Protein AF-A0A6A6IEU9-F1 (afdb_monomer)

Organism: NCBI:txid390896

Radius of gyration: 29.07 Å; Cα contacts (8 Å, |Δi|>4): 349; chains: 1; bounding box: 56×51×85 Å

Mean predicted aligned error: 11.57 Å

InterPro domains:
  IPR013968 Polyketide synthase-like, ketoreductase domain [PF08659] (185-261)
  IPR036291 NAD(P)-binding domain superfamily [SSF51735] (182-257)
  IPR050091 Polyketide and Nonribosomal Peptide Biosynthesis Enzymes [PTHR43775] (166-260)

Nearest PDB structures (foldseek):
  7cpx-assembly1_A  TM=7.397E-01  e=2.801E-11  Aspergillus terreus
  5ilo-assembly1_A  TM=7.665E-01  e=1.211E-02  Drosophila melanogaster
  1w4z-assembly1_B-2  TM=7.168E-01  e=1.070E-02  Streptomyces coelicolor
  4nim-assembly1_A  TM=7.501E-01  e=1.754E-02  Brucella melitensis ATCC 23457
  7epr-assembly1_B  TM=5.373E-01  e=8.215E-02  synthetic construct

Secondary structure (DSSP, 8-state):
----EEEEE--GGGHHHHHHHHHHHHHTT-EEEEEEETT--S--TTSEEE-TT--HHHHHHHHHHH--SEEEE------TT-HHHHHHHTS-TTPEEEEHHHH--SS----TT--HHHHHHHHHHHHHT-----S--TTTEEEGGGTTT----STT-EEE--SSS------PPP-GGGT--TT-EEEEES--SHHHHHHHHHHHHTT-SEEEEEESS----HHHHHTTTTSS-EEEEEE--TT-HHHHHHHHHHHHHHS------

Solvent-accessible surface area (backbone atoms only — not comparable to full-atom values): 16017 Å² total; per-residue (Å²): 127,89,67,54,24,38,36,36,35,36,52,36,83,36,48,66,58,52,53,51,49,52,57,55,25,58,79,68,68,34,48,74,45,49,34,31,53,69,84,49,88,54,67,67,89,86,45,45,71,38,54,85,82,61,51,70,68,58,51,39,54,51,42,67,71,66,55,45,45,30,37,36,41,52,54,73,60,82,52,92,81,30,60,64,54,55,52,60,73,56,52,56,95,80,37,48,78,46,55,45,68,81,78,55,64,97,64,92,81,78,63,94,83,67,52,71,65,62,54,51,54,53,48,52,54,52,58,72,67,58,73,92,72,94,67,90,54,74,90,38,53,40,55,60,92,46,55,91,80,47,77,82,61,47,90,70,55,40,76,48,80,74,96,71,87,89,76,95,72,84,84,73,75,81,67,55,60,73,77,34,45,60,60,35,61,44,79,40,78,71,41,61,51,71,67,33,52,55,49,50,54,52,40,44,77,18,38,27,16,24,42,36,37,26,16,75,78,67,71,77,62,65,71,63,65,54,68,43,66,89,72,79,40,46,79,46,81,41,66,28,40,91,89,37,68,69,40,44,52,52,48,52,52,50,46,62,75,73,42,62,64,60,75,80,129

pLDDT: mean 82.83, std 10.84, range [31.53, 94.38]

Structure (mmCIF, N/CA/C/O backbone):
data_AF-A0A6A6IEU9-F1
#
_entry.id   AF-A0A6A6IEU9-F1
#
loop_
_atom_site.group_PDB
_atom_site.id
_atom_site.type_symbol
_atom_site.label_atom_id
_atom_site.label_alt_id
_atom_site.label_comp_id
_atom_site.label_asym_id
_atom_site.label_entity_id
_atom_site.label_seq_id
_atom_site.pdbx_PDB_ins_code
_atom_site.Cartn_x
_atom_site.Cartn_y
_atom_site.Cartn_z
_atom_site.occupancy
_atom_site.B_iso_or_equiv
_atom_site.auth_seq_id
_atom_site.auth_comp_id
_atom_site.auth_asym_id
_atom_site.auth_atom_id
_atom_site.pdbx_PDB_model_num
ATOM 1 N N . MET A 1 1 ? -19.972 -22.047 20.836 1.00 40.97 1 MET A N 1
ATOM 2 C CA . MET A 1 1 ? -19.032 -21.440 19.866 1.00 40.97 1 MET A CA 1
ATOM 3 C C . MET A 1 1 ? -18.356 -20.240 20.514 1.00 40.97 1 MET A C 1
ATOM 5 O O . MET A 1 1 ? -19.080 -19.454 21.126 1.00 40.97 1 MET A O 1
ATOM 9 N N . PRO A 1 2 ? -17.019 -20.090 20.467 1.00 50.44 2 PRO A N 1
ATOM 10 C CA . PRO A 1 2 ? -16.369 -18.905 21.014 1.00 50.44 2 PRO A CA 1
ATOM 11 C C . PRO A 1 2 ? -16.831 -17.694 20.200 1.00 50.44 2 PRO A C 1
ATOM 13 O O . PRO A 1 2 ? -16.524 -17.544 19.024 1.00 50.44 2 PRO A O 1
ATOM 16 N N . ARG A 1 3 ? -17.675 -16.870 20.817 1.00 69.56 3 ARG A N 1
ATOM 17 C CA . ARG A 1 3 ? -18.168 -15.617 20.243 1.00 69.56 3 ARG A CA 1
ATOM 18 C C . ARG A 1 3 ? -16.941 -14.719 20.063 1.00 69.56 3 ARG A C 1
ATOM 20 O O . ARG A 1 3 ? -16.267 -14.478 21.060 1.00 69.56 3 ARG A O 1
ATOM 27 N N . ASN A 1 4 ? -16.632 -14.263 18.849 1.00 86.25 4 ASN A N 1
ATOM 28 C CA . ASN A 1 4 ? -15.496 -13.364 18.622 1.00 86.25 4 ASN A CA 1
ATOM 29 C C . ASN A 1 4 ? -15.683 -12.092 19.461 1.00 86.25 4 ASN A C 1
ATOM 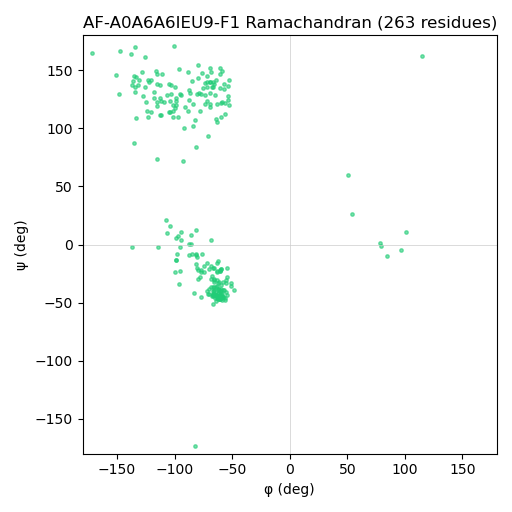31 O O . ASN A 1 4 ? -16.716 -11.419 19.359 1.00 86.25 4 ASN A O 1
ATOM 35 N N . ARG A 1 5 ? -14.707 -11.798 20.327 1.00 92.25 5 ARG A N 1
ATOM 36 C CA . ARG A 1 5 ? -14.734 -10.660 21.254 1.00 92.25 5 ARG A CA 1
ATOM 37 C C . ARG A 1 5 ? -13.550 -9.757 20.974 1.00 92.25 5 ARG A C 1
ATOM 39 O O . ARG A 1 5 ? -12.405 -10.148 21.191 1.00 92.25 5 ARG A O 1
ATOM 46 N N . VAL A 1 6 ? -13.845 -8.553 20.513 1.00 94.19 6 VAL A N 1
ATOM 47 C CA . VAL A 1 6 ? -12.841 -7.552 20.166 1.00 94.19 6 VAL A CA 1
ATOM 48 C C . VAL A 1 6 ? -12.802 -6.497 21.261 1.00 94.19 6 VAL A C 1
ATOM 50 O O . VAL A 1 6 ? -13.821 -5.876 21.560 1.00 94.19 6 VAL A O 1
ATOM 53 N N . LEU A 1 7 ? -11.630 -6.291 21.850 1.00 94.25 7 LEU A N 1
ATOM 54 C CA . LEU A 1 7 ? -11.349 -5.157 22.721 1.00 94.25 7 LEU A CA 1
ATOM 55 C C . LEU A 1 7 ? -10.614 -4.095 21.906 1.00 94.25 7 LEU A C 1
ATOM 57 O O . LEU A 1 7 ? -9.568 -4.380 21.330 1.00 94.25 7 LEU A O 1
ATOM 61 N N . VAL A 1 8 ? -11.160 -2.885 21.853 1.00 92.31 8 VAL A N 1
ATOM 62 C CA . VAL A 1 8 ? -10.576 -1.755 21.128 1.00 92.31 8 VAL A CA 1
ATOM 63 C C . VAL A 1 8 ? -10.191 -0.685 22.135 1.00 92.31 8 VAL A C 1
ATOM 65 O O . VAL A 1 8 ? -11.050 -0.215 22.874 1.00 92.31 8 VAL A O 1
ATOM 68 N N . HIS A 1 9 ? -8.921 -0.295 22.151 1.00 90.06 9 HIS A N 1
ATOM 69 C CA . HIS A 1 9 ? -8.456 0.855 22.918 1.00 90.06 9 HIS A CA 1
ATOM 70 C C . HIS A 1 9 ? -8.275 2.054 21.986 1.00 90.06 9 HIS A C 1
ATOM 72 O O . HIS A 1 9 ? -7.513 1.970 21.021 1.00 90.06 9 HIS A O 1
ATOM 78 N N . CYS A 1 10 ? -8.995 3.143 22.243 1.00 87.56 10 CYS A N 1
ATOM 79 C CA . CYS A 1 10 ? -9.106 4.284 21.334 1.00 87.56 10 CYS A CA 1
ATOM 80 C C . CYS A 1 10 ? -9.271 5.613 22.075 1.00 87.56 10 CYS A C 1
ATOM 82 O O . CYS A 1 10 ? -9.583 5.619 23.266 1.00 87.56 10 CYS A O 1
ATOM 84 N N . SER A 1 11 ? -9.107 6.733 21.362 1.00 84.00 11 SER A N 1
ATOM 85 C CA . SER A 1 11 ? -9.419 8.061 21.902 1.00 84.00 11 SER A CA 1
ATOM 86 C C . SER A 1 11 ? -10.774 8.587 21.419 1.00 84.00 11 SER A C 1
ATOM 88 O O . SER A 1 11 ? -11.390 8.032 20.504 1.00 84.00 11 SER A O 1
ATOM 90 N N . GLY A 1 12 ? -11.253 9.697 21.991 1.00 80.75 12 GLY A N 1
ATOM 91 C CA . GLY A 1 12 ? -12.499 10.349 21.546 1.00 80.75 12 GLY A CA 1
ATOM 92 C C . GLY A 1 12 ? -12.462 10.823 20.081 1.00 80.75 12 GLY A C 1
ATOM 93 O O . GLY A 1 12 ? -13.494 10.965 19.415 1.00 80.75 12 GLY A O 1
ATOM 94 N N . SER A 1 13 ? -11.264 11.018 19.533 1.00 81.19 13 SER A N 1
ATOM 95 C CA . SER A 1 13 ? -11.048 11.328 18.117 1.00 81.19 13 SER A CA 1
ATOM 96 C C . SER A 1 13 ? -11.419 10.157 17.195 1.00 81.19 13 SER A C 1
ATOM 98 O O . SER A 1 13 ? -11.853 10.379 16.068 1.00 81.19 13 SER A O 1
ATOM 100 N N . ASP A 1 14 ? -11.345 8.913 17.679 1.00 84.75 14 ASP A N 1
ATOM 101 C CA . ASP A 1 14 ? -11.640 7.702 16.899 1.00 84.75 14 ASP A CA 1
ATOM 102 C C . ASP A 1 14 ? -13.141 7.339 16.889 1.00 84.75 14 ASP A C 1
ATOM 104 O O . ASP A 1 14 ? -13.537 6.285 16.382 1.00 84.75 14 ASP A O 1
ATOM 108 N N . ARG A 1 15 ? -14.011 8.210 17.425 1.00 86.12 15 ARG A N 1
ATOM 109 C CA . ARG A 1 15 ? -15.469 7.997 17.556 1.00 86.12 15 ARG A CA 1
ATOM 110 C C . ARG A 1 15 ? -16.155 7.514 16.278 1.00 86.12 15 ARG A C 1
ATOM 112 O O . ARG A 1 15 ? -17.029 6.651 16.338 1.00 86.12 15 ARG A O 1
ATOM 119 N N . PHE A 1 16 ? -15.755 8.025 15.114 1.00 87.12 16 PHE A N 1
ATOM 120 C CA . PHE A 1 16 ? -16.362 7.634 13.840 1.00 87.12 16 PHE A CA 1
ATOM 121 C C . PHE A 1 16 ? -15.964 6.215 13.429 1.00 87.12 16 PHE A C 1
ATOM 123 O O . PHE A 1 16 ? -16.818 5.447 12.983 1.00 87.12 16 PHE A O 1
ATOM 130 N N . LEU A 1 17 ? -14.698 5.841 13.641 1.00 87.94 17 LEU A N 1
ATOM 131 C CA . LEU A 1 17 ? -14.223 4.480 13.407 1.00 87.94 17 LEU A CA 1
ATOM 132 C C . LEU A 1 17 ? -14.894 3.502 14.373 1.00 87.94 17 LEU A C 1
ATOM 134 O O . LEU A 1 17 ? -15.407 2.473 13.945 1.00 87.94 17 LEU A O 1
ATOM 138 N N . ALA A 1 18 ? -14.969 3.845 15.658 1.00 89.31 18 ALA A N 1
ATOM 139 C CA . ALA A 1 18 ? -15.635 3.033 16.670 1.00 89.31 18 ALA A CA 1
ATOM 140 C C . ALA A 1 18 ? -17.136 2.830 16.384 1.00 89.31 18 ALA A C 1
ATOM 142 O O . ALA A 1 18 ? -17.659 1.719 16.521 1.00 89.31 18 ALA A O 1
ATOM 143 N N . MET A 1 19 ? -17.827 3.867 15.905 1.00 88.38 19 MET A N 1
ATOM 144 C CA . MET A 1 19 ? -19.226 3.778 15.486 1.00 88.38 19 MET A CA 1
ATOM 145 C C . MET A 1 19 ? -19.401 2.879 14.251 1.00 88.38 19 MET A C 1
ATOM 147 O O . MET A 1 19 ? -20.318 2.055 14.209 1.00 88.38 19 MET A O 1
ATOM 151 N N . ALA A 1 20 ? -18.517 2.991 13.255 1.00 89.62 20 ALA A N 1
ATOM 152 C CA . ALA A 1 20 ? -18.531 2.122 12.078 1.00 89.62 20 ALA A CA 1
ATOM 153 C C . ALA A 1 20 ? -18.230 0.654 12.439 1.00 89.62 20 ALA A C 1
ATOM 155 O O . ALA A 1 20 ? -18.938 -0.250 11.986 1.00 89.62 20 ALA A O 1
ATOM 156 N N . LEU A 1 21 ? -17.240 0.421 13.308 1.00 90.44 21 LEU A N 1
ATOM 157 C CA . LEU A 1 21 ? -16.882 -0.903 13.821 1.00 90.44 21 LEU A CA 1
ATOM 158 C C . LEU A 1 21 ? -18.041 -1.540 14.588 1.00 90.44 21 LEU A C 1
ATOM 160 O O . LEU A 1 21 ? -18.378 -2.689 14.320 1.00 90.44 21 LEU A O 1
ATOM 164 N N . SER A 1 22 ? -18.697 -0.792 15.480 1.00 90.62 22 SER A N 1
ATOM 165 C CA . SER A 1 22 ? -19.868 -1.269 16.230 1.00 90.62 22 SER A CA 1
A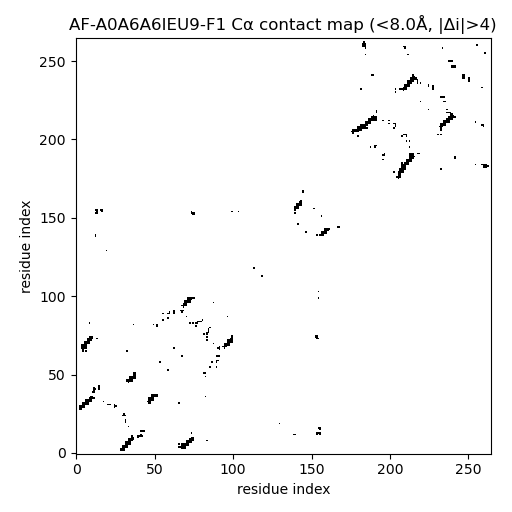TOM 166 C C . SER A 1 22 ? -20.981 -1.749 15.301 1.00 90.62 22 SER A C 1
ATOM 168 O O . SER A 1 22 ? -21.500 -2.852 15.463 1.00 90.62 22 SER A O 1
ATOM 170 N N . ARG A 1 23 ? -21.314 -0.955 14.275 1.00 88.81 23 ARG A N 1
ATOM 171 C CA . ARG A 1 23 ? -22.366 -1.291 13.302 1.00 88.81 23 ARG A CA 1
ATOM 172 C C . ARG A 1 23 ? -22.041 -2.564 12.523 1.00 88.81 23 ARG A C 1
ATOM 174 O O . ARG A 1 23 ? -22.889 -3.446 12.413 1.00 88.81 23 ARG A O 1
ATOM 181 N N . ARG A 1 24 ? -20.811 -2.678 12.011 1.00 89.44 24 ARG A N 1
ATOM 182 C CA . ARG A 1 24 ? -20.366 -3.869 11.270 1.00 89.44 24 ARG A CA 1
ATOM 183 C C . ARG A 1 24 ? -20.282 -5.105 12.161 1.00 89.44 24 ARG A C 1
ATOM 185 O O . ARG A 1 24 ? -20.635 -6.196 11.725 1.00 89.44 24 ARG A O 1
ATOM 192 N N . ALA A 1 25 ? -19.863 -4.942 13.411 1.00 90.94 25 ALA A N 1
ATOM 193 C CA . ALA A 1 25 ? -19.756 -6.042 14.354 1.00 90.94 25 ALA A CA 1
ATOM 194 C C . ALA A 1 25 ? -21.117 -6.650 14.712 1.00 90.94 25 ALA A C 1
ATOM 196 O O . ALA A 1 25 ? -21.233 -7.874 14.756 1.00 90.94 25 ALA A O 1
ATOM 197 N N . VAL A 1 26 ? -22.153 -5.819 14.884 1.00 87.94 26 VAL A N 1
ATOM 198 C CA . VAL A 1 26 ? -23.530 -6.289 15.111 1.00 87.94 26 VAL A CA 1
ATOM 199 C C . VAL A 1 26 ? -23.998 -7.184 13.961 1.00 87.94 26 VAL A C 1
ATOM 201 O O . VAL A 1 26 ? -24.508 -8.273 14.216 1.00 87.94 26 VAL A O 1
ATOM 204 N N . ALA A 1 27 ? -23.746 -6.785 12.710 1.00 84.88 27 ALA A N 1
ATOM 205 C CA . ALA A 1 27 ? -24.109 -7.573 11.529 1.00 84.88 27 ALA A CA 1
ATOM 206 C C . ALA A 1 27 ? -23.386 -8.933 11.445 1.00 84.88 27 ALA A C 1
ATOM 208 O O . ALA A 1 27 ? -23.885 -9.855 10.811 1.00 84.88 27 ALA A O 1
ATOM 209 N N . GLN A 1 28 ? -22.225 -9.068 12.093 1.00 87.19 28 GLN A N 1
ATOM 210 C CA . GLN A 1 28 ? -21.390 -10.277 12.084 1.00 87.19 28 GLN A CA 1
ATOM 211 C C . GLN A 1 28 ? -21.448 -11.056 13.411 1.00 87.19 28 GLN A C 1
ATOM 213 O O . GLN A 1 28 ? -20.641 -11.956 13.641 1.00 87.19 28 GLN A O 1
ATOM 218 N N . ALA A 1 29 ? -22.366 -10.697 14.316 1.00 88.44 29 ALA A N 1
ATOM 219 C CA . ALA A 1 29 ? -22.476 -11.264 15.664 1.00 88.44 29 ALA A CA 1
ATOM 220 C C . ALA A 1 29 ? -21.173 -11.200 16.502 1.00 88.44 29 ALA A C 1
ATOM 222 O O . ALA A 1 29 ? -20.973 -11.992 17.432 1.00 88.44 29 ALA A O 1
ATOM 223 N N . ILE A 1 30 ? -20.304 -10.227 16.207 1.00 92.62 30 ILE A N 1
ATOM 224 C CA . ILE A 1 30 ? -19.055 -9.954 16.926 1.00 92.62 30 ILE A CA 1
ATOM 225 C C . ILE A 1 30 ? -19.360 -9.006 18.088 1.00 92.62 30 ILE A C 1
ATOM 227 O O . ILE A 1 30 ? -20.026 -7.986 17.918 1.00 92.62 30 ILE A O 1
ATOM 231 N N . ARG A 1 31 ? -18.851 -9.312 19.285 1.00 91.88 31 ARG A N 1
ATOM 232 C CA . ARG A 1 31 ? -18.974 -8.408 20.435 1.00 91.88 31 ARG A CA 1
ATOM 233 C C . ARG A 1 31 ? -17.760 -7.491 20.480 1.00 91.88 31 ARG A C 1
ATOM 235 O O . ARG A 1 31 ? -16.646 -7.972 20.668 1.00 91.88 31 ARG A O 1
ATOM 242 N N . VAL A 1 32 ? -17.981 -6.187 20.360 1.00 93.69 32 VAL A N 1
ATOM 243 C CA . VAL A 1 32 ? -16.924 -5.176 20.493 1.00 93.69 32 VAL A CA 1
ATOM 244 C C . VAL A 1 32 ? -17.066 -4.476 21.836 1.00 93.69 32 VAL A C 1
ATOM 246 O O . VAL A 1 32 ? -18.173 -4.210 22.298 1.00 93.69 32 VAL A O 1
ATOM 249 N N . THR A 1 33 ? -15.947 -4.238 22.505 1.00 93.69 33 THR A N 1
ATOM 250 C CA . THR A 1 33 ? -15.867 -3.468 23.747 1.00 93.69 33 THR A CA 1
ATOM 251 C C . THR A 1 33 ? -14.815 -2.392 23.558 1.00 93.69 33 THR A C 1
ATOM 253 O O . THR A 1 33 ? -13.698 -2.698 23.149 1.00 93.69 33 THR A O 1
ATOM 256 N N . PHE A 1 34 ? -15.182 -1.146 23.834 1.00 92.56 34 PHE A N 1
ATOM 257 C CA . PHE A 1 34 ? -14.296 0.003 23.682 1.00 92.56 34 PHE A CA 1
ATOM 258 C C . PHE A 1 34 ? -13.782 0.447 25.045 1.00 92.56 34 PHE A C 1
ATOM 260 O O . PHE A 1 34 ? -14.552 0.518 26.008 1.00 92.56 34 PHE A O 1
ATOM 267 N N . THR A 1 35 ? -12.493 0.756 25.112 1.00 90.69 35 THR A N 1
ATOM 268 C CA . THR A 1 35 ? -11.859 1.421 26.247 1.00 90.69 35 THR A CA 1
ATOM 269 C C . THR A 1 35 ? -11.235 2.730 25.789 1.00 90.69 35 THR A C 1
ATOM 271 O O . THR A 1 35 ? -10.644 2.799 24.711 1.00 90.69 35 THR A O 1
ATOM 274 N N . CYS A 1 36 ? -11.332 3.762 26.618 1.00 87.00 36 CYS A N 1
ATOM 275 C CA . CYS A 1 36 ? -10.710 5.057 26.358 1.00 87.00 36 CYS A CA 1
ATOM 276 C C . CYS A 1 36 ? -10.071 5.637 27.616 1.00 87.00 36 CYS A C 1
ATOM 278 O O . CYS A 1 36 ? -10.361 5.208 28.740 1.00 87.00 36 CYS A O 1
ATOM 280 N N . ASP A 1 37 ? -9.207 6.625 27.414 1.00 83.06 37 ASP A N 1
ATOM 281 C CA . ASP A 1 37 ? -8.558 7.332 28.506 1.00 83.06 37 ASP A CA 1
ATOM 282 C C . ASP A 1 37 ? -9.533 8.324 29.151 1.00 83.06 37 ASP A C 1
ATOM 284 O O . ASP A 1 37 ? -10.388 8.931 28.504 1.00 83.06 37 ASP A O 1
ATOM 288 N N . ASN A 1 38 ? -9.390 8.537 30.460 1.00 68.81 38 ASN A N 1
ATOM 289 C CA . ASN A 1 38 ? -10.289 9.415 31.216 1.00 68.81 38 ASN A CA 1
ATOM 290 C C . ASN A 1 38 ? -10.276 10.894 30.761 1.00 68.81 38 ASN A C 1
ATOM 292 O O . ASN A 1 38 ? -11.160 11.655 31.140 1.00 68.81 38 ASN A O 1
ATOM 296 N N . GLN A 1 39 ? -9.281 11.300 29.970 1.00 63.47 39 GLN A N 1
ATOM 297 C CA . GLN A 1 39 ? -9.126 12.660 29.442 1.00 63.47 39 GLN A CA 1
ATOM 298 C C . GLN A 1 39 ? -10.000 12.923 28.194 1.00 63.47 39 GLN A C 1
ATOM 300 O O . GLN A 1 39 ? -10.098 14.062 27.740 1.00 63.47 39 GLN A O 1
ATOM 305 N N . ASP A 1 40 ? -10.655 11.899 27.633 1.00 64.12 40 ASP A N 1
ATOM 306 C CA . ASP A 1 40 ? -11.465 12.033 26.420 1.00 64.12 40 ASP A CA 1
ATOM 307 C C . ASP A 1 40 ? -12.895 12.517 26.721 1.00 64.12 40 ASP A C 1
ATOM 309 O O . ASP A 1 40 ? -13.775 11.746 27.120 1.00 64.12 40 ASP A O 1
ATOM 313 N N . GLY A 1 41 ? -13.143 13.809 26.481 1.00 60.81 41 GLY A N 1
ATOM 314 C CA . GLY A 1 41 ? -14.452 14.455 26.669 1.00 60.81 41 GLY A CA 1
ATOM 315 C C . GLY A 1 41 ? -15.460 14.273 25.522 1.00 60.81 41 GLY A C 1
ATOM 316 O O . GLY A 1 41 ? -16.621 14.640 25.671 1.00 60.81 41 GLY A O 1
ATOM 317 N N . ARG A 1 42 ? -15.054 13.716 24.371 1.00 64.19 42 ARG A N 1
ATOM 318 C CA . ARG A 1 42 ? -15.898 13.541 23.168 1.00 64.19 42 ARG A CA 1
ATOM 319 C C . ARG A 1 42 ? -16.119 12.061 22.856 1.00 64.19 42 ARG A C 1
ATOM 321 O O . ARG A 1 42 ? -15.515 11.530 21.927 1.00 64.19 42 ARG A O 1
ATOM 328 N N . ARG A 1 43 ? -16.952 11.382 23.647 1.00 66.75 43 ARG A N 1
ATOM 329 C CA . ARG A 1 43 ? -17.136 9.924 23.563 1.00 66.75 43 ARG A CA 1
ATOM 330 C C . ARG A 1 43 ? -18.595 9.485 23.598 1.00 66.75 43 ARG A C 1
ATOM 332 O O . ARG A 1 43 ? -19.487 10.258 23.936 1.00 66.75 43 ARG A O 1
ATOM 339 N N . ASP A 1 44 ? -18.785 8.203 23.318 1.00 71.44 44 ASP A N 1
ATOM 340 C CA . ASP A 1 44 ? -20.014 7.469 23.595 1.00 71.44 44 ASP A CA 1
ATOM 341 C C . ASP A 1 44 ? -20.055 7.060 25.084 1.00 71.44 44 ASP A C 1
ATOM 343 O O . ASP A 1 44 ? -19.027 6.733 25.686 1.00 71.44 44 ASP A O 1
ATOM 347 N N . THR A 1 45 ? -21.236 7.094 25.701 1.00 71.81 45 THR A N 1
ATOM 348 C CA . THR A 1 45 ? -21.435 6.715 27.111 1.00 71.81 45 THR A CA 1
ATOM 349 C C . THR A 1 45 ? -21.228 5.222 27.357 1.00 71.81 45 THR A C 1
ATOM 351 O O . THR A 1 45 ? -20.984 4.819 28.491 1.00 71.81 45 THR A O 1
ATOM 354 N N . SER A 1 46 ? -21.282 4.403 26.306 1.00 83.56 46 SER A N 1
ATOM 355 C CA . SER A 1 46 ? -21.085 2.952 26.370 1.00 83.56 46 SER A CA 1
ATOM 356 C C . SER A 1 46 ? -19.621 2.507 26.522 1.00 83.56 46 SER A C 1
ATOM 358 O O . SER A 1 46 ? -19.363 1.315 26.710 1.00 83.56 46 SER A O 1
ATOM 360 N N . TRP A 1 47 ? -18.650 3.422 26.426 1.00 88.50 47 TRP A N 1
ATOM 361 C CA . TRP A 1 47 ? -17.224 3.083 26.478 1.00 88.50 47 TRP A CA 1
ATOM 362 C C . TRP A 1 47 ? -16.702 2.983 27.912 1.00 88.50 47 TRP A C 1
ATOM 364 O O . TRP A 1 47 ? -17.034 3.793 28.778 1.00 88.50 47 TRP A O 1
ATOM 374 N N . ILE A 1 48 ? -15.828 2.004 28.158 1.00 88.38 48 ILE A N 1
ATOM 375 C CA . ILE A 1 48 ? -15.203 1.799 29.466 1.00 88.38 48 ILE A CA 1
ATOM 376 C C . ILE A 1 48 ? -14.080 2.821 29.642 1.00 88.38 48 ILE A C 1
ATOM 378 O O . ILE A 1 48 ? -13.062 2.775 28.950 1.00 88.38 48 ILE A O 1
ATOM 382 N N . GLN A 1 49 ? -14.237 3.716 30.610 1.00 86.38 49 GLN A N 1
ATOM 383 C CA . GLN A 1 49 ? -13.187 4.662 30.962 1.00 86.38 49 GLN A CA 1
ATOM 384 C C . GLN A 1 49 ? -12.103 3.994 31.790 1.00 86.38 49 GLN A C 1
ATOM 386 O O . GLN A 1 49 ? -12.372 3.396 32.835 1.00 86.38 49 GLN A O 1
ATOM 391 N N . LEU A 1 50 ? -10.862 4.182 31.366 1.00 85.81 50 LEU A N 1
ATOM 392 C CA . LEU A 1 50 ? -9.693 3.778 32.118 1.00 85.81 50 LEU A CA 1
ATOM 393 C C . LEU A 1 50 ? -8.942 5.029 32.571 1.00 85.81 50 LEU A C 1
ATOM 395 O O . LEU A 1 50 ? -8.609 5.924 31.794 1.00 85.81 50 LEU A O 1
ATOM 399 N N . ASN A 1 51 ? -8.694 5.111 33.874 1.00 80.88 51 ASN A N 1
ATOM 400 C CA . ASN A 1 51 ? -7.778 6.105 34.414 1.00 80.88 51 ASN A CA 1
ATOM 401 C C . ASN A 1 51 ? -6.346 5.674 34.077 1.00 80.88 51 ASN A C 1
ATOM 403 O O . ASN A 1 51 ? -6.020 4.498 34.223 1.00 80.88 51 ASN A O 1
ATOM 407 N N . THR A 1 52 ? -5.476 6.608 33.693 1.00 76.25 52 THR A N 1
ATOM 408 C CA . THR A 1 52 ? -4.053 6.336 33.419 1.00 76.25 52 THR A CA 1
ATOM 409 C C . THR A 1 52 ? -3.344 5.646 34.589 1.00 76.25 52 THR A C 1
ATOM 411 O O . THR A 1 52 ? -2.436 4.843 34.385 1.00 76.25 52 THR A O 1
ATOM 414 N N . ARG A 1 53 ? -3.818 5.887 35.818 1.00 80.56 53 ARG A N 1
ATOM 415 C CA . ARG A 1 53 ? -3.322 5.298 37.071 1.00 80.56 53 ARG A CA 1
ATOM 416 C C . ARG A 1 53 ? -4.081 4.050 37.529 1.00 80.56 53 ARG A C 1
ATOM 418 O O . ARG A 1 53 ? -3.899 3.627 38.667 1.00 80.56 53 ARG A O 1
ATOM 425 N N . ILE A 1 54 ? -4.952 3.466 36.700 1.00 84.81 54 ILE A N 1
ATOM 426 C CA . ILE A 1 54 ? -5.621 2.200 37.040 1.00 84.81 54 ILE A CA 1
ATOM 427 C C . ILE A 1 54 ? -4.571 1.155 37.429 1.00 84.81 54 ILE A C 1
ATOM 429 O O . ILE A 1 54 ? -3.499 1.134 36.837 1.00 84.81 54 ILE A O 1
ATOM 433 N N . THR A 1 55 ? -4.833 0.305 38.418 1.00 88.50 55 THR A N 1
ATOM 434 C CA . THR A 1 55 ? -3.892 -0.748 38.829 1.00 88.50 55 THR A CA 1
ATOM 435 C C . THR A 1 55 ? -3.960 -1.948 37.885 1.00 88.50 55 THR A C 1
ATOM 437 O O . THR A 1 55 ? -5.003 -2.214 37.282 1.00 88.50 55 THR A O 1
ATOM 440 N N . ASP A 1 56 ? -2.870 -2.713 37.783 1.00 87.44 56 ASP A N 1
ATOM 441 C CA . ASP A 1 56 ? -2.841 -3.922 36.945 1.00 87.44 56 ASP A CA 1
ATOM 442 C C . ASP A 1 56 ? -3.865 -4.965 37.409 1.00 87.44 56 ASP A C 1
ATOM 444 O O . ASP A 1 56 ? -4.480 -5.638 36.588 1.00 87.44 56 ASP A O 1
ATOM 448 N N . LEU A 1 57 ? -4.148 -5.031 38.715 1.00 88.62 57 LEU A N 1
ATOM 449 C CA . LEU A 1 57 ? -5.194 -5.896 39.265 1.00 88.62 57 LEU A CA 1
ATOM 450 C C . LEU A 1 57 ? -6.586 -5.541 38.720 1.00 88.62 57 LEU A C 1
ATOM 452 O O . LEU A 1 57 ? -7.358 -6.427 38.351 1.00 88.62 57 LEU A O 1
ATOM 456 N N . SER A 1 58 ? -6.923 -4.251 38.667 1.00 89.19 58 SER A N 1
ATOM 457 C CA . SER A 1 58 ? -8.212 -3.790 38.143 1.00 89.19 58 SER A CA 1
ATOM 458 C C . SER A 1 58 ? -8.312 -3.988 36.631 1.00 89.19 58 SER A C 1
ATOM 460 O O . SER A 1 58 ? -9.364 -4.407 36.143 1.00 89.19 58 SER A O 1
ATOM 462 N N . LEU A 1 59 ? -7.214 -3.767 35.895 1.00 90.00 59 LEU A N 1
ATOM 463 C CA . LEU A 1 59 ? -7.133 -4.107 34.470 1.00 90.00 59 LEU A CA 1
ATOM 464 C C . LEU A 1 59 ? -7.344 -5.604 34.247 1.00 90.00 59 LEU A C 1
ATOM 466 O O . LEU A 1 59 ? -8.169 -5.987 33.422 1.00 90.00 59 LEU A O 1
ATOM 470 N N . HIS A 1 60 ? -6.672 -6.450 35.025 1.00 89.81 60 HIS A N 1
ATOM 471 C CA . HIS A 1 60 ? -6.802 -7.898 34.929 1.00 89.81 60 HIS A CA 1
ATOM 472 C C . HIS A 1 60 ? -8.238 -8.362 35.209 1.00 89.81 60 HIS A C 1
ATOM 474 O O . HIS A 1 60 ? -8.794 -9.142 34.437 1.00 89.81 60 HIS A O 1
ATOM 480 N N . LYS A 1 61 ? -8.897 -7.826 36.248 1.00 89.94 61 LYS A N 1
ATOM 481 C CA . LYS A 1 61 ? -10.318 -8.107 36.527 1.00 89.94 61 LYS A CA 1
ATOM 482 C C . LYS A 1 61 ? -11.216 -7.739 35.344 1.00 89.94 61 LYS A C 1
ATOM 484 O O . LYS A 1 61 ? -12.068 -8.537 34.959 1.00 89.94 61 LYS A O 1
ATOM 489 N N . MET A 1 62 ? -11.008 -6.569 34.740 1.00 91.50 62 MET A N 1
ATOM 490 C CA . MET A 1 62 ? -11.752 -6.143 33.551 1.00 91.50 62 MET A CA 1
ATOM 491 C C . MET A 1 62 ? -11.514 -7.095 32.370 1.00 91.50 62 MET A C 1
ATOM 493 O O . MET A 1 62 ? -12.472 -7.573 31.761 1.00 91.50 62 MET A O 1
ATOM 497 N N . LEU A 1 63 ? -10.258 -7.449 32.091 1.00 91.56 63 LEU A N 1
ATOM 498 C CA . LEU A 1 63 ? -9.900 -8.355 30.998 1.00 91.56 63 LEU A CA 1
ATOM 499 C C . LEU A 1 63 ? -10.470 -9.766 31.197 1.00 91.56 63 LEU A C 1
ATOM 501 O O . LEU A 1 63 ? -10.944 -10.370 30.235 1.00 91.56 63 LEU A O 1
ATOM 505 N N . CYS A 1 64 ? -10.523 -10.259 32.435 1.00 89.38 64 CYS A N 1
ATOM 506 C CA . CYS A 1 64 ? -11.158 -11.529 32.788 1.00 89.38 64 CYS A CA 1
ATOM 507 C C . CYS A 1 64 ? -12.681 -11.526 32.583 1.00 89.38 64 CYS A C 1
ATOM 509 O O . CYS A 1 64 ? -13.258 -12.570 32.264 1.00 89.38 64 CYS A O 1
ATOM 511 N N . LEU A 1 65 ? -13.340 -10.372 32.727 1.00 88.69 65 LEU A N 1
ATOM 512 C CA . LEU A 1 65 ? -14.768 -10.216 32.434 1.00 88.69 65 LEU A CA 1
ATOM 513 C C . LEU A 1 65 ? -15.026 -10.134 30.923 1.00 88.69 65 LEU A C 1
ATOM 515 O O . LEU A 1 65 ? -15.927 -10.801 30.404 1.00 88.69 65 LEU A O 1
ATOM 519 N N . VAL A 1 66 ? -14.218 -9.349 30.203 1.00 89.88 66 VAL A N 1
ATOM 520 C CA . VAL A 1 66 ? -14.364 -9.152 28.752 1.00 89.88 66 VAL A CA 1
ATOM 521 C C . VAL A 1 66 ? -13.988 -10.424 27.985 1.00 89.88 66 VAL A C 1
ATOM 523 O O . VAL A 1 66 ? -14.725 -10.831 27.085 1.00 89.88 66 VAL A O 1
ATOM 526 N N . LYS A 1 67 ? -12.902 -11.101 28.378 1.00 90.75 67 LYS A N 1
ATOM 527 C CA . LYS A 1 67 ? -12.294 -12.259 27.693 1.00 90.75 67 LYS A CA 1
ATOM 528 C C . LYS A 1 67 ? -12.056 -11.986 26.199 1.00 90.75 67 LYS A C 1
ATOM 530 O O . LYS A 1 67 ? -12.670 -12.653 25.363 1.00 90.75 67 LYS A O 1
ATOM 535 N N . PRO A 1 68 ? -11.247 -10.970 25.847 1.00 92.94 68 PRO A N 1
ATOM 536 C CA . PRO A 1 68 ? -11.008 -10.631 24.451 1.00 92.94 68 PRO A CA 1
ATOM 537 C C . PRO A 1 68 ? -10.255 -11.754 23.733 1.00 92.94 68 PRO A C 1
ATOM 539 O O . PRO A 1 68 ? -9.317 -12.333 24.277 1.00 92.94 68 PRO A O 1
ATOM 542 N N . THR A 1 69 ? -10.671 -12.039 22.502 1.00 93.06 69 THR A N 1
ATOM 543 C CA . THR A 1 69 ? -9.941 -12.903 21.559 1.00 93.06 69 THR A CA 1
ATOM 544 C C . THR A 1 69 ? -9.070 -12.075 20.616 1.00 93.06 69 THR A C 1
ATOM 546 O O . THR A 1 69 ? -8.102 -12.580 20.058 1.00 93.06 69 THR A O 1
ATOM 549 N N . LEU A 1 70 ? -9.421 -10.798 20.438 1.00 93.62 70 LEU A N 1
ATOM 550 C CA . LEU A 1 70 ? -8.709 -9.835 19.612 1.00 93.62 70 LEU A CA 1
ATOM 551 C C . LEU A 1 70 ? -8.560 -8.519 20.378 1.00 93.62 70 LEU A C 1
ATOM 553 O O . LEU A 1 70 ? -9.536 -8.026 20.948 1.00 93.62 70 LEU A O 1
ATOM 557 N N . PHE A 1 71 ? -7.370 -7.931 20.342 1.00 93.00 71 PHE A N 1
ATOM 558 C CA . PHE A 1 71 ? -7.100 -6.597 20.864 1.00 93.00 71 PHE A CA 1
ATOM 559 C C . PHE A 1 71 ? -6.637 -5.670 19.742 1.00 93.00 71 PHE A C 1
ATOM 561 O O . PHE A 1 71 ? -5.681 -5.984 19.033 1.00 93.00 71 PHE A O 1
ATOM 568 N N . LEU A 1 72 ? -7.310 -4.531 19.596 1.00 90.69 72 LEU A N 1
ATOM 569 C CA . LEU A 1 72 ? -6.988 -3.490 18.627 1.00 90.69 72 LEU A CA 1
ATOM 570 C C . LEU A 1 72 ? -6.580 -2.210 19.358 1.00 90.69 72 LEU A C 1
ATOM 572 O O . LEU A 1 72 ? -7.373 -1.626 20.096 1.00 90.69 72 LEU A O 1
ATOM 576 N N . GLU A 1 73 ? -5.353 -1.761 19.121 1.00 87.50 73 GLU A N 1
ATOM 577 C CA . GLU A 1 73 ? -4.813 -0.525 19.687 1.00 87.50 73 GLU A CA 1
ATOM 578 C C . GLU A 1 73 ? -4.850 0.580 18.626 1.00 87.50 73 GLU A C 1
ATOM 580 O O . GLU A 1 73 ? -4.120 0.508 17.636 1.00 87.50 73 GLU A O 1
ATOM 585 N N . LEU A 1 74 ? -5.733 1.569 18.813 1.00 82.06 74 LEU A N 1
ATOM 586 C CA . LEU A 1 74 ? -5.924 2.703 17.900 1.00 82.06 74 LEU A CA 1
ATOM 587 C C . LEU A 1 74 ? -5.205 3.980 18.353 1.00 82.06 74 LEU A C 1
ATOM 589 O O . LEU A 1 74 ? -5.067 4.921 17.577 1.00 82.06 74 LEU A O 1
ATOM 593 N N . THR A 1 75 ? -4.732 4.038 19.595 1.00 76.62 75 THR A N 1
ATOM 594 C CA . THR A 1 75 ? -3.990 5.198 20.080 1.00 76.62 75 THR A CA 1
ATOM 595 C C . THR A 1 75 ? -2.545 5.135 19.579 1.00 76.62 75 THR A C 1
ATOM 597 O O . THR A 1 75 ? -1.853 4.132 19.728 1.00 76.62 75 THR A O 1
ATOM 600 N N . ALA A 1 76 ? -2.050 6.229 18.992 1.00 60.31 76 ALA A N 1
ATOM 601 C CA . ALA A 1 76 ? -0.665 6.339 18.509 1.00 60.31 76 ALA A CA 1
ATOM 602 C C . ALA A 1 76 ? 0.395 6.362 19.640 1.00 60.31 76 ALA A C 1
ATOM 604 O O . ALA A 1 76 ? 1.582 6.565 19.387 1.00 60.31 76 ALA A O 1
ATOM 605 N N . GLY A 1 77 ? -0.025 6.204 20.899 1.00 56.97 77 GLY A N 1
ATOM 606 C CA . GLY A 1 77 ? 0.820 6.303 22.082 1.00 56.97 77 GLY A CA 1
ATOM 607 C C . GLY A 1 77 ? 1.598 5.019 22.343 1.00 56.97 77 GLY A C 1
ATOM 608 O O . GLY A 1 77 ? 1.207 4.222 23.184 1.00 56.97 77 GLY A O 1
ATOM 609 N N . THR A 1 78 ? 2.744 4.850 21.686 1.00 53.19 78 THR A N 1
ATOM 610 C CA . THR A 1 78 ? 3.687 3.747 21.956 1.00 53.19 78 THR A CA 1
ATOM 611 C C . THR A 1 78 ? 4.597 4.007 23.164 1.00 53.19 78 THR A C 1
ATOM 613 O O . THR A 1 78 ? 5.607 3.325 23.332 1.00 53.19 78 THR A O 1
ATOM 616 N N . ALA A 1 79 ? 4.300 5.019 23.987 1.00 59.31 79 ALA A N 1
ATOM 617 C CA . ALA A 1 79 ? 5.145 5.377 25.120 1.00 59.31 79 ALA A CA 1
ATOM 618 C C . ALA A 1 79 ? 5.114 4.267 26.194 1.00 59.31 79 ALA A C 1
ATOM 620 O O . ALA A 1 79 ? 4.027 3.784 26.534 1.00 59.31 79 ALA A O 1
ATOM 621 N N . PRO A 1 80 ? 6.268 3.873 26.770 1.00 52.66 80 PRO A N 1
ATOM 622 C CA . PRO A 1 80 ? 6.309 2.944 27.895 1.00 52.66 80 PRO A CA 1
ATOM 623 C C . PRO A 1 80 ? 5.449 3.482 29.047 1.00 52.66 80 PRO A C 1
ATOM 625 O O . PRO A 1 80 ? 5.656 4.601 29.510 1.00 52.66 80 PRO A O 1
ATOM 628 N N . GLY A 1 81 ? 4.446 2.711 29.476 1.00 59.91 81 GLY A N 1
ATOM 629 C CA . GLY A 1 81 ? 3.491 3.116 30.519 1.00 59.91 81 GLY A CA 1
ATOM 630 C C . GLY A 1 81 ? 2.163 3.694 30.014 1.00 59.91 81 GLY A C 1
ATOM 631 O O . GLY A 1 81 ? 1.258 3.902 30.825 1.00 59.91 81 GLY A O 1
ATOM 632 N N . ALA A 1 82 ? 1.994 3.890 28.701 1.00 76.06 82 ALA A N 1
ATOM 633 C CA . ALA A 1 82 ? 0.688 4.200 28.122 1.00 76.06 82 ALA A CA 1
ATOM 634 C C . ALA A 1 82 ? -0.321 3.068 28.401 1.00 76.06 82 ALA A C 1
ATOM 636 O O . ALA A 1 82 ? 0.039 1.887 28.462 1.00 76.06 82 ALA A O 1
ATOM 637 N N . LEU A 1 83 ? -1.599 3.419 28.568 1.00 82.62 83 LEU A N 1
ATOM 638 C CA . LEU A 1 83 ? -2.639 2.456 28.939 1.00 82.62 83 LEU A CA 1
ATOM 639 C C . LEU A 1 83 ? -2.792 1.325 27.918 1.00 82.62 83 LEU A C 1
ATOM 641 O O . LEU A 1 83 ? -2.903 0.171 28.328 1.00 82.62 83 LEU A O 1
ATOM 645 N N . GLY A 1 84 ? -2.710 1.621 26.619 1.00 82.75 84 GLY A N 1
ATOM 646 C CA . GLY A 1 84 ? -2.730 0.611 25.554 1.00 82.75 84 GLY A CA 1
ATOM 647 C C . GLY A 1 84 ? -1.665 -0.476 25.731 1.00 82.75 84 GLY A C 1
ATOM 648 O O . GLY A 1 84 ? -1.977 -1.668 25.667 1.00 82.75 84 GLY A O 1
ATOM 649 N N . HIS A 1 85 ? -0.439 -0.084 26.092 1.00 83.94 85 HIS A N 1
ATOM 650 C CA . HIS A 1 85 ? 0.651 -1.017 26.372 1.00 83.94 85 HIS A CA 1
ATOM 651 C C . HIS A 1 85 ? 0.374 -1.884 27.608 1.00 83.94 85 HIS A C 1
ATOM 653 O O . HIS A 1 85 ? 0.571 -3.097 27.577 1.00 83.94 85 HIS A O 1
ATOM 659 N N . ARG A 1 86 ? -0.134 -1.287 28.692 1.00 87.25 86 ARG A N 1
ATOM 660 C CA . ARG A 1 86 ? -0.467 -2.018 29.928 1.00 87.25 86 ARG A CA 1
ATOM 661 C C . ARG A 1 86 ? -1.616 -3.004 29.727 1.00 87.25 86 ARG A C 1
ATOM 663 O O . ARG A 1 86 ? -1.562 -4.121 30.233 1.00 87.25 86 ARG A O 1
ATOM 670 N N . ILE A 1 87 ? -2.625 -2.617 28.946 1.00 89.25 87 ILE A N 1
ATOM 671 C CA . ILE A 1 87 ? -3.702 -3.519 28.529 1.00 89.25 87 ILE A CA 1
ATOM 672 C C . ILE A 1 87 ? -3.111 -4.689 27.747 1.00 89.25 87 ILE A C 1
ATOM 674 O O . ILE A 1 87 ? -3.446 -5.829 28.053 1.00 89.25 87 ILE A O 1
ATOM 678 N N . ALA A 1 88 ? -2.206 -4.418 26.798 1.00 88.25 88 ALA A N 1
ATOM 679 C CA . ALA A 1 88 ? -1.571 -5.444 25.976 1.00 88.25 88 ALA A CA 1
ATOM 680 C C . ALA A 1 88 ? -0.791 -6.483 26.803 1.00 88.25 88 ALA A C 1
ATOM 682 O O . ALA A 1 88 ? -0.858 -7.668 26.485 1.00 88.25 88 ALA A O 1
ATOM 683 N N . LEU A 1 89 ? -0.104 -6.064 27.873 1.00 87.81 89 LEU A N 1
ATOM 684 C CA . LEU A 1 89 ? 0.610 -6.969 28.787 1.00 87.81 89 LEU A CA 1
ATOM 685 C C . LEU A 1 89 ? -0.330 -7.863 29.613 1.00 87.81 89 LEU A C 1
ATOM 687 O O . LEU A 1 89 ? 0.042 -8.976 29.971 1.00 87.81 89 LEU A O 1
ATOM 691 N N . GLY A 1 90 ? -1.541 -7.390 29.915 1.00 87.38 90 GLY A N 1
ATOM 692 C CA . GLY A 1 90 ? -2.535 -8.131 30.696 1.00 87.38 90 GLY A CA 1
ATOM 693 C C . GLY A 1 90 ? -3.442 -9.056 29.877 1.00 87.38 90 GLY A C 1
ATOM 694 O O . GLY A 1 90 ? -4.353 -9.663 30.448 1.00 87.38 90 GLY A O 1
ATOM 695 N N . LEU A 1 91 ? -3.259 -9.130 28.553 1.00 91.06 91 LEU A N 1
ATOM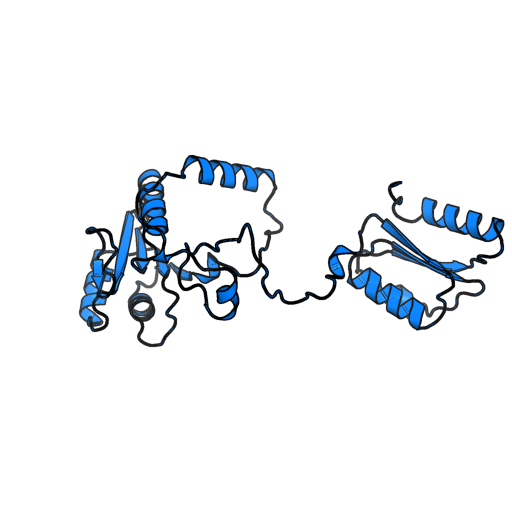 696 C CA . LEU A 1 91 ? -4.126 -9.914 27.674 1.00 91.06 91 LEU A CA 1
ATOM 697 C C . LEU A 1 91 ? -3.973 -11.430 27.908 1.00 91.06 91 LEU A C 1
ATOM 699 O O . LEU A 1 91 ? -2.879 -11.908 28.204 1.00 91.06 91 LEU A O 1
ATOM 703 N N . PRO A 1 92 ? -5.047 -12.219 27.712 1.00 87.50 92 PRO A N 1
ATOM 704 C CA . PRO A 1 92 ? -4.957 -13.678 27.708 1.00 87.50 92 PRO A CA 1
ATOM 705 C C . PRO A 1 92 ? -3.990 -14.196 26.631 1.00 87.50 92 PRO A C 1
ATOM 707 O O . PRO A 1 92 ? -3.910 -13.624 25.546 1.00 87.50 92 PRO A O 1
ATOM 710 N N . SER A 1 93 ? -3.342 -15.339 26.875 1.00 84.06 93 SER A N 1
ATOM 711 C CA . SER A 1 93 ? -2.342 -15.946 25.973 1.00 84.06 93 SER A CA 1
ATOM 712 C C . SER A 1 93 ? -2.853 -16.296 24.566 1.00 84.06 93 SER A C 1
ATOM 714 O O . SER A 1 93 ? -2.059 -16.411 23.640 1.00 84.06 93 SER A O 1
ATOM 716 N N . GLY A 1 94 ? -4.169 -16.443 24.383 1.00 84.81 94 GLY A N 1
ATOM 717 C CA . GLY A 1 94 ? -4.805 -16.670 23.079 1.00 84.81 94 GLY A CA 1
ATOM 718 C C . GLY A 1 94 ? -5.310 -15.404 22.375 1.00 84.81 94 GLY A C 1
ATOM 719 O O . GLY A 1 94 ? -5.977 -15.515 21.350 1.00 84.81 94 GLY A O 1
ATOM 720 N N . CYS A 1 95 ? -5.070 -14.212 22.930 1.00 90.25 95 CYS A N 1
ATOM 721 C CA . CYS A 1 95 ? -5.557 -12.959 22.359 1.00 90.25 95 CYS A CA 1
ATOM 722 C C . CYS A 1 95 ? -4.609 -12.453 21.264 1.00 90.25 95 CYS A C 1
ATOM 724 O O . CYS A 1 95 ? -3.438 -12.175 21.520 1.00 90.25 95 CYS A O 1
ATOM 726 N N . THR A 1 96 ? -5.113 -12.290 20.040 1.00 91.75 96 THR A N 1
ATOM 727 C CA . THR A 1 96 ? -4.327 -11.711 18.944 1.00 91.75 96 THR A CA 1
ATOM 728 C C . THR A 1 96 ? -4.310 -10.187 19.048 1.00 91.75 96 THR A C 1
ATOM 730 O O . THR A 1 96 ? -5.359 -9.550 19.145 1.00 91.75 96 THR A O 1
ATOM 733 N N . ARG A 1 97 ? -3.118 -9.585 18.988 1.00 89.62 97 ARG A N 1
ATOM 734 C CA . ARG A 1 97 ? -2.943 -8.129 18.971 1.00 89.62 97 ARG A CA 1
ATOM 735 C C . ARG A 1 97 ? -2.821 -7.613 17.540 1.00 89.62 97 ARG A C 1
ATOM 737 O O . ARG A 1 97 ? -1.977 -8.080 16.782 1.00 89.62 97 ARG A O 1
ATOM 744 N N . ILE A 1 98 ? -3.614 -6.599 17.211 1.00 87.00 98 ILE A N 1
ATOM 745 C CA . ILE A 1 98 ? -3.526 -5.832 15.968 1.00 87.00 98 ILE A CA 1
ATOM 746 C C . ILE A 1 98 ? -3.064 -4.416 16.313 1.00 87.00 98 ILE A C 1
ATOM 748 O O . ILE A 1 98 ? -3.684 -3.722 17.121 1.00 87.00 98 ILE A O 1
ATOM 752 N N . SER A 1 99 ? -1.956 -3.994 15.704 1.00 78.31 99 SER A N 1
ATOM 753 C CA . SER A 1 99 ? -1.431 -2.632 15.833 1.00 78.31 99 SER A CA 1
ATOM 754 C C . SER A 1 99 ? -2.034 -1.714 14.773 1.00 78.31 99 SER A C 1
ATOM 756 O O . SER A 1 99 ? -2.260 -2.145 13.641 1.00 78.31 99 SER A O 1
ATOM 758 N N . LEU A 1 100 ? -2.209 -0.430 15.090 1.00 78.94 100 LEU A N 1
ATOM 759 C CA . LEU A 1 100 ? -2.629 0.587 14.126 1.00 78.94 100 LEU A CA 1
ATOM 760 C C . LEU A 1 100 ? -1.776 0.583 12.844 1.00 78.94 100 LEU A C 1
ATOM 762 O O . LEU A 1 100 ? -2.330 0.741 11.762 1.00 78.94 100 LEU A O 1
ATOM 766 N N . SER A 1 101 ? -0.468 0.318 12.927 1.00 77.44 101 SER A N 1
ATOM 767 C CA . SER A 1 101 ? 0.426 0.274 11.754 1.00 77.44 101 SER A CA 1
ATOM 768 C C . SER A 1 101 ? 0.083 -0.828 10.744 1.00 77.44 101 SER A C 1
ATOM 770 O O . SER A 1 101 ? 0.420 -0.717 9.567 1.00 77.44 101 SER A O 1
ATOM 772 N N . THR A 1 102 ? -0.609 -1.886 11.178 1.00 80.69 102 THR A N 1
ATOM 773 C CA . THR A 1 102 ? -1.099 -2.932 10.266 1.00 80.69 102 THR A CA 1
ATOM 774 C C . THR A 1 102 ? -2.340 -2.499 9.490 1.00 80.69 102 THR A C 1
ATOM 776 O O . THR A 1 102 ? -2.581 -3.021 8.406 1.00 80.69 102 THR A O 1
ATOM 779 N N . LEU A 1 103 ? -3.096 -1.527 10.010 1.00 80.12 103 LEU A N 1
ATOM 780 C CA . LEU A 1 103 ? -4.292 -0.979 9.367 1.00 80.12 103 LEU A CA 1
ATOM 781 C C . LEU A 1 103 ? -3.996 0.305 8.577 1.00 80.12 103 LEU A C 1
ATOM 783 O O . LEU A 1 103 ? -4.602 0.531 7.534 1.00 80.12 103 LEU A O 1
ATOM 787 N N . PHE A 1 104 ? -3.063 1.131 9.057 1.00 79.06 104 PHE A N 1
ATOM 788 C CA . PHE A 1 104 ? -2.717 2.427 8.477 1.00 79.06 104 PHE A CA 1
ATOM 789 C C . PHE A 1 104 ? -1.232 2.463 8.138 1.00 79.06 104 PHE A C 1
ATOM 791 O O . PHE A 1 104 ? -0.368 2.522 9.015 1.00 79.06 104 PHE A O 1
ATOM 798 N N . GLN A 1 105 ? -0.945 2.445 6.839 1.00 77.62 105 GLN A N 1
ATOM 799 C CA . GLN A 1 105 ? 0.407 2.483 6.294 1.00 77.62 105 GLN A CA 1
ATOM 800 C C . GLN A 1 105 ? 0.615 3.776 5.506 1.00 77.62 105 GLN A C 1
ATOM 802 O O . GLN A 1 105 ? -0.304 4.288 4.870 1.00 77.62 105 GLN A O 1
ATOM 807 N N . ARG A 1 106 ? 1.842 4.307 5.537 1.00 75.06 106 ARG A N 1
ATOM 808 C CA . ARG A 1 106 ? 2.214 5.517 4.780 1.00 75.06 106 ARG A CA 1
ATOM 809 C C . ARG A 1 106 ? 2.370 5.265 3.282 1.00 75.06 106 ARG A C 1
ATOM 811 O O . ARG A 1 106 ? 2.276 6.200 2.498 1.00 75.06 106 ARG A O 1
ATOM 818 N N . ALA A 1 107 ? 2.635 4.020 2.905 1.00 77.44 107 ALA A N 1
ATOM 819 C CA . ALA A 1 107 ? 2.744 3.599 1.521 1.00 77.44 107 ALA A CA 1
ATOM 820 C C . ALA A 1 107 ? 1.588 2.657 1.199 1.00 77.44 107 ALA A C 1
ATOM 822 O O . ALA A 1 107 ? 1.261 1.772 1.992 1.00 77.44 107 ALA A O 1
ATOM 823 N N . SER A 1 108 ? 0.983 2.841 0.030 1.00 81.00 108 SER A N 1
ATOM 824 C CA . SER A 1 108 ? 0.060 1.856 -0.509 1.00 81.00 108 SER A CA 1
ATOM 825 C C . SER A 1 108 ? 0.855 0.676 -1.058 1.00 81.00 108 SER A C 1
ATOM 827 O O . SER A 1 108 ? 1.850 0.835 -1.765 1.00 81.00 108 SER A O 1
ATOM 829 N N . SER A 1 109 ? 0.405 -0.529 -0.731 1.00 75.81 109 SER A N 1
ATOM 830 C CA . SER A 1 109 ? 0.872 -1.749 -1.373 1.00 75.81 109 SER A CA 1
ATOM 831 C C . SER A 1 109 ? -0.336 -2.584 -1.767 1.00 75.81 109 SER A C 1
ATOM 833 O O . SER A 1 109 ? -1.318 -2.682 -1.030 1.00 75.81 109 SER A O 1
ATOM 835 N N . LEU A 1 110 ? -0.287 -3.145 -2.971 1.00 71.06 110 LEU A N 1
ATOM 836 C CA . LEU A 1 110 ? -1.275 -4.102 -3.445 1.00 71.06 110 LEU A CA 1
ATOM 837 C C . LEU A 1 110 ? -0.683 -5.498 -3.264 1.00 71.06 110 LEU A C 1
ATOM 839 O O . LEU A 1 110 ? 0.348 -5.794 -3.874 1.00 71.06 110 LEU A O 1
ATOM 843 N N . PRO A 1 111 ? -1.295 -6.363 -2.438 1.00 72.62 111 PRO A N 1
ATOM 844 C CA . PRO A 1 111 ? -0.897 -7.759 -2.380 1.00 72.62 111 PRO A CA 1
ATOM 845 C C . PRO A 1 111 ? -1.019 -8.376 -3.776 1.00 72.62 111 PRO A C 1
ATOM 847 O O . PRO A 1 111 ? -2.051 -8.217 -4.426 1.00 72.62 111 PRO A O 1
ATOM 850 N N . LEU A 1 112 ? 0.002 -9.122 -4.212 1.00 64.69 112 LEU A N 1
ATOM 851 C CA . LEU A 1 112 ? 0.066 -9.755 -5.543 1.00 64.69 112 LEU A CA 1
ATOM 852 C C . LEU A 1 112 ? -1.148 -10.651 -5.868 1.00 64.69 112 LEU A C 1
ATOM 854 O O . LEU A 1 112 ? -1.418 -10.931 -7.030 1.00 64.69 112 LEU A O 1
ATOM 858 N N . LEU A 1 113 ? -1.883 -11.092 -4.844 1.00 64.94 113 LEU A N 1
ATOM 859 C CA . LEU A 1 113 ? -3.040 -11.984 -4.943 1.00 64.94 113 LEU A CA 1
ATOM 860 C C . LEU A 1 113 ? -4.395 -11.251 -4.990 1.00 64.94 113 LEU A C 1
ATOM 862 O O . LEU A 1 113 ? -5.434 -11.902 -5.084 1.00 64.94 113 LEU A O 1
ATOM 866 N N . CYS A 1 114 ? -4.425 -9.918 -4.892 1.00 71.88 114 CYS A N 1
ATOM 867 C CA . CYS A 1 114 ? -5.681 -9.171 -4.847 1.00 71.88 114 CYS A CA 1
ATOM 868 C C . CYS A 1 114 ? -6.122 -8.751 -6.257 1.00 71.88 114 CYS A C 1
ATOM 870 O O . CYS A 1 114 ? -5.619 -7.781 -6.820 1.00 71.88 114 CYS A O 1
ATOM 872 N N . GLY A 1 115 ? -7.069 -9.492 -6.837 1.00 81.94 115 GLY A N 1
ATOM 873 C CA . GLY A 1 115 ? -7.644 -9.159 -8.140 1.00 81.94 115 GLY A CA 1
ATOM 874 C C . GLY A 1 115 ? -8.512 -7.886 -8.104 1.00 81.94 115 GLY A C 1
ATOM 875 O O . GLY A 1 115 ? -9.148 -7.601 -7.085 1.00 81.94 115 GLY A O 1
ATOM 876 N N . PRO A 1 116 ? -8.626 -7.147 -9.226 1.00 86.06 116 PRO A N 1
ATOM 877 C CA . PRO A 1 116 ? -9.349 -5.871 -9.288 1.00 86.06 116 PRO A CA 1
ATOM 878 C C . PRO A 1 116 ? -10.830 -5.998 -8.910 1.00 86.06 116 PRO A C 1
ATOM 880 O O . PRO A 1 116 ? -11.380 -5.113 -8.260 1.00 86.06 116 PRO A O 1
ATOM 883 N N . LYS A 1 117 ? -11.468 -7.126 -9.249 1.00 88.94 117 LYS A N 1
ATOM 884 C CA . LYS A 1 117 ? -12.871 -7.395 -8.907 1.00 88.94 117 LYS A CA 1
ATOM 885 C C . LYS A 1 117 ? -13.103 -7.444 -7.395 1.00 88.94 117 LYS A C 1
ATOM 887 O O . LYS A 1 117 ? -14.015 -6.799 -6.899 1.00 88.94 117 LYS A O 1
ATOM 892 N N . VAL A 1 118 ? -12.230 -8.136 -6.658 1.00 89.12 118 VAL A N 1
ATOM 893 C CA . VAL A 1 118 ? -12.323 -8.230 -5.190 1.00 89.12 118 VAL A CA 1
ATOM 894 C C . VAL A 1 118 ? -12.197 -6.842 -4.564 1.00 89.12 118 VAL A C 1
ATOM 896 O O . VAL A 1 118 ? -12.891 -6.528 -3.601 1.00 89.12 118 VAL A O 1
ATOM 899 N N . LEU A 1 119 ? -11.332 -5.997 -5.125 1.00 88.38 119 LEU A N 1
ATOM 900 C CA . LEU A 1 119 ? -11.124 -4.631 -4.657 1.00 88.38 119 LEU A CA 1
ATOM 901 C C . LEU A 1 119 ? -12.364 -3.754 -4.874 1.00 88.38 119 LEU A C 1
ATOM 903 O O . LEU A 1 119 ? -12.767 -3.032 -3.963 1.00 88.38 119 LEU A O 1
ATOM 907 N N . LEU A 1 120 ? -12.998 -3.868 -6.045 1.00 91.31 120 LEU A N 1
ATOM 908 C CA . LEU A 1 120 ? -14.258 -3.190 -6.354 1.00 91.31 120 LEU A CA 1
ATOM 909 C C . LEU A 1 120 ? -15.393 -3.653 -5.437 1.00 91.31 120 LEU A C 1
ATOM 911 O O . LEU A 1 120 ? -16.092 -2.811 -4.878 1.00 91.31 120 LEU A O 1
ATOM 915 N N . ASP A 1 121 ? -15.530 -4.961 -5.214 1.00 91.88 121 ASP A N 1
ATOM 916 C CA . ASP A 1 121 ? -16.563 -5.519 -4.334 1.00 91.88 121 ASP A CA 1
ATOM 917 C C . ASP A 1 121 ? -16.3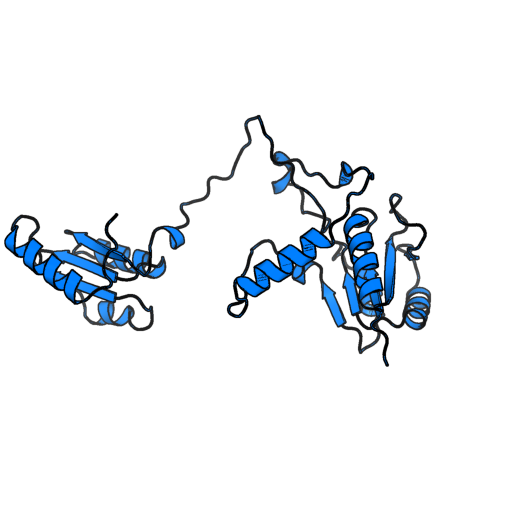87 -5.021 -2.888 1.00 91.88 121 ASP A C 1
ATOM 919 O O . ASP A 1 121 ? -17.351 -4.631 -2.225 1.00 91.88 121 ASP A O 1
ATOM 923 N N . ARG A 1 122 ? -15.140 -4.962 -2.397 1.00 89.44 122 ARG A N 1
ATOM 924 C CA . ARG A 1 122 ? -14.818 -4.428 -1.061 1.00 89.44 122 ARG A CA 1
ATOM 925 C C . ARG A 1 122 ? -15.096 -2.934 -0.946 1.00 89.44 122 ARG A C 1
ATOM 927 O O . ARG A 1 122 ? -15.589 -2.496 0.092 1.00 89.44 122 ARG A O 1
ATOM 934 N N . LEU A 1 123 ? -14.791 -2.161 -1.985 1.00 91.50 123 LEU A N 1
ATOM 935 C CA . LEU A 1 123 ? -15.087 -0.732 -2.013 1.00 91.50 123 LEU A CA 1
ATOM 936 C C . LEU A 1 123 ? -16.600 -0.485 -2.037 1.00 91.50 123 LEU A C 1
ATOM 938 O O . LEU A 1 123 ? -17.089 0.341 -1.271 1.00 91.50 123 LEU A O 1
ATOM 942 N N . ALA A 1 124 ? -17.347 -1.230 -2.853 1.00 94.38 124 ALA A N 1
ATOM 943 C CA . ALA A 1 124 ? -18.801 -1.130 -2.928 1.00 94.38 124 ALA A CA 1
ATOM 944 C C . ALA A 1 124 ? -19.470 -1.462 -1.580 1.00 94.38 124 ALA A C 1
ATOM 946 O O . ALA A 1 124 ? -20.342 -0.720 -1.129 1.00 94.38 124 ALA A O 1
ATOM 947 N N . ASP A 1 125 ? -19.016 -2.517 -0.895 1.00 91.19 125 ASP A N 1
ATOM 948 C CA . ASP A 1 125 ? -19.453 -2.868 0.466 1.00 91.19 125 ASP A CA 1
ATOM 949 C C . ASP A 1 125 ? -19.115 -1.774 1.501 1.00 91.19 125 ASP A C 1
ATOM 951 O O . ASP A 1 125 ? -19.895 -1.481 2.411 1.00 91.19 125 ASP A O 1
ATOM 955 N N . ALA A 1 126 ? -17.948 -1.137 1.381 1.00 89.69 126 ALA A N 1
ATOM 956 C CA . ALA A 1 126 ? -17.562 -0.042 2.269 1.00 89.69 126 ALA A CA 1
ATOM 957 C C . ALA A 1 126 ? -18.443 1.201 2.065 1.00 89.69 126 ALA A C 1
ATOM 959 O O . ALA A 1 126 ? -18.905 1.790 3.045 1.00 89.69 126 ALA A O 1
ATOM 960 N N . VAL A 1 127 ? -18.708 1.570 0.807 1.00 91.50 127 VAL A N 1
ATOM 961 C CA . VAL A 1 127 ? -19.541 2.726 0.443 1.00 91.50 127 VAL A CA 1
ATOM 962 C C . VAL A 1 127 ? -20.998 2.503 0.845 1.00 91.50 127 VAL A C 1
ATOM 964 O O . VAL A 1 127 ? -21.604 3.400 1.424 1.00 91.50 127 VAL A O 1
ATOM 967 N N . SER A 1 128 ? -21.553 1.309 0.621 1.00 90.00 128 SER A N 1
ATOM 968 C CA . SER A 1 128 ? -22.936 0.994 1.013 1.00 90.00 128 SER A CA 1
ATOM 969 C C . SER A 1 128 ? -23.138 0.992 2.534 1.00 90.00 128 SER A C 1
ATOM 971 O O . SER A 1 128 ? -24.214 1.331 3.027 1.00 90.00 128 SER A O 1
ATOM 973 N N . GLY A 1 129 ? -22.094 0.653 3.296 1.00 85.69 129 GLY A N 1
ATOM 974 C CA . GLY A 1 129 ? -22.095 0.711 4.757 1.00 85.69 129 GLY A CA 1
ATOM 975 C C . GLY A 1 129 ? -21.846 2.105 5.345 1.00 85.69 129 GLY A C 1
ATOM 976 O O . GLY A 1 129 ? -22.012 2.287 6.559 1.00 85.69 129 GLY A O 1
ATOM 977 N N . ALA A 1 130 ? -21.434 3.081 4.531 1.00 88.12 130 ALA A N 1
ATOM 978 C CA . ALA A 1 130 ? -21.157 4.434 4.990 1.00 88.12 130 ALA A CA 1
ATOM 979 C C . ALA A 1 130 ? -22.457 5.141 5.400 1.00 88.12 130 ALA A C 1
ATOM 981 O O . ALA A 1 130 ? -23.497 5.018 4.757 1.00 88.12 130 ALA A O 1
ATOM 982 N N . ARG A 1 131 ? -22.410 5.897 6.498 1.00 86.00 131 ARG A N 1
ATOM 983 C CA . ARG A 1 131 ? -23.549 6.699 6.959 1.00 86.00 131 ARG A CA 1
ATOM 984 C C . ARG A 1 131 ? -23.091 8.097 7.315 1.00 86.00 131 ARG A C 1
ATOM 986 O O . ARG A 1 131 ? -22.019 8.264 7.895 1.00 86.00 131 ARG A O 1
ATOM 993 N N . LEU A 1 132 ? -23.950 9.069 7.033 1.00 84.25 132 LEU A N 1
ATOM 994 C CA . LEU A 1 132 ? -23.753 10.448 7.454 1.00 84.25 132 LEU A CA 1
ATOM 995 C C . LEU A 1 132 ? -23.789 10.543 8.984 1.00 84.25 132 LEU A C 1
ATOM 997 O O . LEU A 1 132 ? -24.568 9.857 9.650 1.00 84.25 132 LEU A O 1
ATOM 1001 N N . SER A 1 133 ? -22.927 11.395 9.527 1.00 78.25 133 SER A N 1
ATOM 1002 C CA . SER A 1 133 ? -22.911 11.759 10.940 1.00 78.25 133 SER A CA 1
ATOM 1003 C C . SER A 1 133 ? -22.995 13.274 11.047 1.00 78.25 133 SER A C 1
ATOM 1005 O O . SER A 1 133 ? -22.297 13.972 10.320 1.00 78.25 133 SER A O 1
ATOM 1007 N N . SER A 1 134 ? -23.826 13.781 11.955 1.00 73.69 134 SER A N 1
ATOM 1008 C CA . SER A 1 134 ? -24.015 15.219 12.202 1.00 73.69 134 SER A CA 1
ATOM 1009 C C . SER A 1 134 ? -22.998 15.818 13.183 1.00 73.69 134 SER A C 1
ATOM 1011 O O . SER A 1 134 ? -23.061 17.000 13.505 1.00 73.69 134 SER A O 1
ATOM 1013 N N . SER A 1 135 ? -22.073 15.006 13.696 1.00 78.88 135 SER A N 1
ATOM 1014 C CA . SER A 1 135 ? -21.078 15.423 14.685 1.00 78.88 135 SER A CA 1
ATOM 1015 C C . SER A 1 135 ? -20.009 16.340 14.082 1.00 78.88 135 SER A C 1
ATOM 1017 O O . SER A 1 135 ? -19.570 16.120 12.955 1.00 78.88 135 SER A O 1
ATOM 1019 N N . ASP A 1 136 ? -19.532 17.310 14.868 1.00 81.94 136 ASP A N 1
ATOM 1020 C CA . ASP A 1 136 ? -18.414 18.181 14.481 1.00 81.94 136 ASP A CA 1
ATOM 1021 C C . ASP A 1 136 ? -17.164 17.343 14.157 1.00 81.94 136 ASP A C 1
ATOM 1023 O O . ASP A 1 136 ? -16.863 16.376 14.862 1.00 81.94 136 ASP A O 1
ATOM 1027 N N . ILE A 1 137 ? -16.454 17.708 13.088 1.00 85.94 137 ILE A N 1
ATOM 1028 C CA . ILE A 1 137 ? -15.227 17.051 12.612 1.00 85.94 137 ILE A CA 1
ATOM 1029 C C . ILE A 1 137 ? -13.996 17.954 12.715 1.00 85.94 137 ILE A C 1
ATOM 1031 O O . ILE A 1 137 ? -12.907 17.518 12.357 1.00 85.94 137 ILE A O 1
ATOM 1035 N N . ARG A 1 138 ? -14.135 19.210 13.169 1.00 84.31 138 ARG A N 1
ATOM 1036 C CA . ARG A 1 138 ? -13.050 20.210 13.157 1.00 84.31 138 ARG A CA 1
ATOM 1037 C C . ARG A 1 138 ? -11.772 19.752 13.864 1.00 84.31 138 ARG A C 1
ATOM 1039 O O . ARG A 1 138 ? -10.692 20.141 13.444 1.00 84.31 138 ARG A O 1
ATOM 1046 N N . ASP A 1 139 ? -11.892 18.900 14.877 1.00 82.19 139 ASP A N 1
ATOM 1047 C CA . ASP A 1 139 ? -10.780 18.283 15.612 1.00 82.19 139 ASP A CA 1
ATOM 1048 C C . ASP A 1 139 ? -9.990 17.242 14.802 1.00 82.19 139 ASP A C 1
ATOM 1050 O O . ASP A 1 139 ? -8.845 16.947 15.132 1.00 82.19 139 ASP A O 1
ATOM 1054 N N . LEU A 1 140 ? -10.583 16.690 13.742 1.00 85.00 140 LEU A N 1
ATOM 1055 C CA . LEU A 1 140 ? -9.960 15.686 12.879 1.00 85.00 140 LEU A CA 1
ATOM 1056 C C . LEU A 1 140 ? -9.386 16.272 11.593 1.00 85.00 140 LEU A C 1
ATOM 1058 O O . LEU A 1 140 ? -8.645 15.575 10.896 1.00 85.00 140 LEU A O 1
ATOM 1062 N N . VAL A 1 141 ? -9.735 17.517 11.256 1.00 87.69 141 VAL A N 1
ATOM 1063 C CA . VAL A 1 141 ? -9.304 18.119 9.997 1.00 87.69 141 VAL A CA 1
ATOM 1064 C C . VAL A 1 141 ? -7.958 18.815 10.157 1.00 87.69 141 VAL A C 1
ATOM 1066 O O . VAL A 1 141 ? -7.839 19.840 10.823 1.00 87.69 141 VAL A O 1
ATOM 1069 N N . ILE A 1 142 ? -6.960 18.286 9.462 1.00 85.94 142 ILE A N 1
ATOM 1070 C CA . ILE A 1 142 ? -5.598 18.799 9.406 1.00 85.94 142 ILE A CA 1
ATOM 1071 C C . ILE A 1 142 ? -5.468 19.712 8.182 1.00 85.94 142 ILE A C 1
ATOM 1073 O O . ILE A 1 142 ? -5.846 19.343 7.067 1.00 85.94 142 ILE A O 1
ATOM 1077 N N . ALA A 1 143 ? -4.950 20.923 8.388 1.00 83.75 143 ALA A N 1
ATOM 1078 C CA . ALA A 1 143 ? -4.594 21.819 7.292 1.00 83.75 143 ALA A CA 1
ATOM 1079 C C . ALA A 1 143 ? -3.337 21.307 6.576 1.00 83.75 143 ALA A C 1
ATOM 1081 O O . ALA A 1 143 ? -2.393 20.866 7.231 1.00 83.75 143 ALA A O 1
ATOM 1082 N N . LEU A 1 144 ? -3.309 21.399 5.242 1.00 81.94 144 LEU A N 1
ATOM 1083 C CA . LEU A 1 144 ? -2.216 20.854 4.430 1.00 81.94 144 LEU A CA 1
ATOM 1084 C C . LEU A 1 144 ? -0.834 21.389 4.848 1.00 81.94 144 LEU A C 1
ATOM 1086 O O . LEU A 1 144 ? 0.105 20.609 4.965 1.00 81.94 144 LEU A O 1
ATOM 1090 N N . GLY A 1 145 ? -0.720 22.683 5.171 1.00 76.81 145 GLY A N 1
ATOM 1091 C CA . GLY A 1 145 ? 0.542 23.294 5.616 1.00 76.81 145 GLY A CA 1
ATOM 1092 C C . GLY A 1 145 ? 1.106 22.736 6.932 1.00 76.81 145 GLY A C 1
ATOM 1093 O O . GLY A 1 145 ? 2.281 22.921 7.227 1.00 76.81 145 GLY A O 1
ATOM 1094 N N . SER A 1 146 ? 0.303 22.019 7.721 1.00 77.69 146 SER A N 1
ATOM 1095 C CA . SER A 1 146 ? 0.735 21.400 8.982 1.00 77.69 146 SER A CA 1
ATOM 1096 C C . SER A 1 146 ? 1.078 19.912 8.840 1.00 77.69 146 SER A C 1
ATOM 1098 O O . SER A 1 146 ? 1.339 19.249 9.841 1.00 77.69 146 SER A O 1
ATOM 1100 N N . ILE A 1 147 ? 1.079 19.357 7.622 1.00 77.00 147 ILE A N 1
ATOM 1101 C CA . ILE A 1 147 ? 1.281 17.915 7.406 1.00 77.00 147 ILE A CA 1
ATOM 1102 C C . ILE A 1 147 ? 2.685 17.439 7.807 1.00 77.00 147 ILE A C 1
ATOM 1104 O O . ILE A 1 147 ? 2.837 16.326 8.303 1.00 77.00 147 ILE A O 1
ATOM 1108 N N . ASN A 1 148 ? 3.699 18.294 7.650 1.00 69.75 148 ASN A N 1
ATOM 1109 C CA . ASN A 1 148 ? 5.087 17.963 7.983 1.00 69.75 148 ASN A CA 1
ATOM 1110 C C . ASN A 1 148 ? 5.382 18.083 9.484 1.00 69.75 148 ASN A C 1
ATOM 1112 O O . ASN A 1 148 ? 6.342 17.497 9.975 1.00 69.75 148 ASN A O 1
ATOM 1116 N N . THR A 1 149 ? 4.563 18.836 10.221 1.00 66.06 149 THR A N 1
ATOM 1117 C CA . THR A 1 149 ? 4.749 19.078 11.659 1.00 66.06 149 THR A CA 1
ATOM 1118 C C . THR A 1 149 ? 3.860 18.188 12.523 1.00 66.06 149 THR A C 1
ATOM 1120 O O . THR A 1 149 ? 4.190 17.920 13.680 1.00 66.06 149 THR A O 1
ATOM 1123 N N . LEU A 1 150 ? 2.748 17.690 11.975 1.00 64.50 150 LEU A N 1
ATOM 1124 C CA . LEU A 1 150 ? 1.803 16.836 12.682 1.00 64.50 150 LEU A CA 1
ATOM 1125 C C . LEU A 1 150 ? 1.953 15.379 12.252 1.00 64.50 150 LEU A C 1
ATOM 1127 O O . LEU A 1 150 ? 1.594 14.988 11.146 1.00 64.50 150 LEU A O 1
ATOM 1131 N N . TYR A 1 151 ? 2.388 14.537 13.184 1.00 61.78 151 TYR A N 1
ATOM 1132 C CA . TYR A 1 151 ? 2.197 13.096 13.060 1.00 61.78 151 TYR A CA 1
ATOM 1133 C C . TYR A 1 151 ? 0.699 12.802 13.210 1.00 61.78 151 TYR A C 1
ATOM 1135 O O . TYR A 1 151 ? 0.144 13.151 14.260 1.00 61.78 151 TYR A O 1
ATOM 1143 N N . PRO A 1 152 ? 0.027 12.193 12.210 1.00 60.22 152 PRO A N 1
ATOM 1144 C CA . PRO A 1 152 ? -1.384 11.849 12.325 1.00 60.22 152 PRO A CA 1
ATOM 1145 C C . PRO A 1 152 ? -1.579 10.975 13.561 1.00 60.22 152 PRO A C 1
ATOM 1147 O O . PRO A 1 152 ? -1.063 9.861 13.635 1.00 60.22 152 PRO A O 1
ATOM 1150 N N . ARG A 1 153 ? -2.268 11.513 14.569 1.00 61.84 153 ARG A N 1
ATOM 1151 C CA . ARG A 1 153 ? -2.466 10.824 15.851 1.00 61.84 153 ARG A CA 1
ATOM 1152 C C . ARG A 1 153 ? -3.608 9.815 15.799 1.00 61.84 153 ARG A C 1
ATOM 1154 O O . ARG A 1 153 ? -3.696 8.972 16.686 1.00 61.84 153 ARG A O 1
ATOM 1161 N N . HIS A 1 154 ? -4.469 9.923 14.785 1.00 71.50 154 HIS A N 1
ATOM 1162 C CA . HIS A 1 154 ? -5.742 9.220 14.712 1.00 71.50 154 HIS A CA 1
ATOM 1163 C C . HIS A 1 154 ? -5.966 8.608 13.332 1.00 71.50 154 HIS A C 1
ATOM 1165 O O . HIS A 1 154 ? -5.629 9.192 12.301 1.00 71.50 154 HIS A O 1
ATOM 1171 N N . ALA A 1 155 ? -6.602 7.442 13.337 1.00 72.69 155 ALA A N 1
ATOM 1172 C CA . ALA A 1 155 ? -6.972 6.675 12.154 1.00 72.69 155 ALA A CA 1
ATOM 1173 C C . ALA A 1 155 ? -7.881 7.446 11.177 1.00 72.69 155 ALA A C 1
ATOM 1175 O O . ALA A 1 155 ? -7.824 7.244 9.967 1.00 72.69 155 ALA A O 1
ATOM 1176 N N . THR A 1 156 ? -8.738 8.323 11.706 1.00 81.38 156 THR A N 1
ATOM 1177 C CA . THR A 1 156 ? -9.775 9.042 10.947 1.00 81.38 156 THR A CA 1
ATOM 1178 C C . THR A 1 156 ? -9.459 10.520 10.738 1.00 81.38 156 THR A C 1
ATOM 1180 O O . THR A 1 156 ? -10.369 11.317 10.521 1.00 81.38 156 THR A O 1
ATOM 1183 N N . SER A 1 157 ? -8.187 10.913 10.836 1.00 84.69 157 SER A N 1
ATOM 1184 C CA . SER A 1 157 ? -7.765 12.274 10.500 1.00 84.69 157 SER A CA 1
ATOM 1185 C C . SER A 1 157 ? -7.939 12.546 9.003 1.00 84.69 157 SER A C 1
ATOM 1187 O O . SER A 1 157 ? -7.654 11.693 8.165 1.00 84.69 157 SER A O 1
ATOM 1189 N N . ILE A 1 158 ? -8.401 13.750 8.668 1.00 87.19 158 ILE A N 1
ATOM 1190 C CA . ILE A 1 158 ? -8.722 14.160 7.297 1.00 87.19 158 ILE A CA 1
ATOM 1191 C C . ILE A 1 158 ? -7.813 15.320 6.920 1.00 87.19 158 ILE A C 1
ATOM 1193 O O . ILE A 1 158 ? -7.715 16.297 7.657 1.00 87.19 158 ILE A O 1
ATOM 1197 N N . ILE A 1 159 ? -7.177 15.243 5.756 1.00 87.56 159 ILE A N 1
ATOM 1198 C CA . ILE A 1 159 ? -6.414 16.366 5.208 1.00 87.56 159 ILE A CA 1
ATOM 1199 C C . ILE A 1 159 ? -7.370 17.240 4.400 1.00 87.56 159 ILE A C 1
ATOM 1201 O O . ILE A 1 159 ? -8.028 16.760 3.475 1.00 87.56 159 ILE A O 1
ATOM 1205 N N . ARG A 1 160 ? -7.442 18.530 4.738 1.00 86.88 160 ARG A N 1
ATOM 1206 C CA . ARG A 1 160 ? -8.150 19.514 3.916 1.00 86.88 160 ARG A CA 1
ATOM 1207 C C . ARG A 1 160 ? -7.238 19.958 2.782 1.00 86.88 160 ARG A C 1
ATOM 1209 O O . ARG A 1 160 ? -6.297 20.717 3.013 1.00 86.88 160 ARG A O 1
ATOM 1216 N N . TRP A 1 161 ? -7.549 19.499 1.576 1.00 84.56 161 TRP A N 1
ATOM 1217 C CA . TRP A 1 161 ? -6.941 20.012 0.356 1.00 84.56 161 TRP A CA 1
ATOM 1218 C C . TRP A 1 161 ? -7.520 21.402 0.056 1.00 84.56 161 TRP A C 1
ATOM 1220 O O . TRP A 1 161 ? -8.743 21.528 -0.030 1.00 84.56 161 TRP A O 1
ATOM 1230 N N . PRO A 1 162 ? -6.684 22.448 -0.021 1.00 80.88 162 PRO A N 1
ATOM 1231 C CA . PRO A 1 162 ? -7.141 23.796 -0.331 1.00 80.88 162 PRO A CA 1
ATOM 1232 C C . PRO A 1 162 ? -7.605 23.878 -1.791 1.00 80.88 162 PRO A C 1
ATOM 1234 O O . PRO A 1 162 ? -6.980 23.296 -2.676 1.00 80.88 162 PRO A O 1
ATOM 1237 N N . SER A 1 163 ? -8.703 24.594 -2.036 1.00 72.75 163 SER A N 1
ATOM 1238 C CA . SER A 1 163 ? -9.170 24.959 -3.383 1.00 72.75 163 SER A CA 1
ATOM 1239 C C . SER A 1 163 ? -8.404 26.149 -3.967 1.00 72.75 163 SER A C 1
ATOM 1241 O O . SER A 1 163 ? -8.377 26.340 -5.180 1.00 72.75 163 SER A O 1
ATOM 1243 N N . ASP A 1 164 ? -7.798 26.944 -3.091 1.00 74.50 164 ASP A N 1
ATOM 1244 C CA . ASP A 1 164 ? -7.218 28.252 -3.342 1.00 74.50 164 ASP A CA 1
ATOM 1245 C C . ASP A 1 164 ? -6.056 28.513 -2.366 1.00 74.50 164 ASP A C 1
ATOM 1247 O O . ASP A 1 164 ? -6.063 28.056 -1.220 1.00 74.50 164 ASP A O 1
ATOM 1251 N N . GLY A 1 165 ? -5.030 29.229 -2.835 1.00 76.19 165 GLY A N 1
ATOM 1252 C CA . GLY A 1 165 ? -3.833 29.577 -2.060 1.00 76.19 165 GLY A CA 1
ATOM 1253 C C . GLY A 1 165 ? -2.534 28.950 -2.578 1.00 76.19 165 GLY A C 1
ATOM 1254 O O . GLY A 1 165 ? -2.539 27.995 -3.354 1.00 76.19 165 GLY A O 1
ATOM 1255 N N . LEU A 1 166 ? -1.406 29.518 -2.147 1.00 75.38 166 LEU A N 1
ATOM 1256 C CA . LEU A 1 166 ? -0.060 29.010 -2.420 1.00 75.38 166 LEU A CA 1
ATOM 1257 C C . LEU A 1 166 ? 0.438 28.224 -1.207 1.00 75.38 166 LEU A C 1
ATOM 1259 O O . LEU A 1 166 ? 0.307 28.681 -0.073 1.00 75.38 166 LEU A O 1
ATOM 1263 N N . PHE A 1 167 ? 1.030 27.058 -1.451 1.00 73.81 167 PHE A N 1
ATOM 1264 C CA . PHE A 1 167 ? 1.611 26.217 -0.411 1.00 73.81 167 PHE A CA 1
ATOM 1265 C C . PHE A 1 167 ? 2.964 25.707 -0.874 1.00 73.81 167 PHE A C 1
ATOM 1267 O O . PHE A 1 167 ? 3.141 25.347 -2.039 1.00 73.81 167 PHE A O 1
ATOM 1274 N N . GLU A 1 168 ? 3.912 25.663 0.053 1.00 74.69 168 GLU A N 1
ATOM 1275 C CA . GLU A 1 168 ? 5.203 25.048 -0.203 1.00 74.69 168 GLU A CA 1
ATOM 1276 C C . GLU A 1 168 ? 5.025 23.537 -0.329 1.00 74.69 168 GLU A C 1
ATOM 1278 O O . GLU A 1 168 ? 4.390 22.881 0.502 1.00 74.69 168 GLU A O 1
ATOM 1283 N N . THR A 1 169 ? 5.579 22.985 -1.400 1.00 77.19 169 THR A N 1
ATOM 1284 C CA . THR A 1 169 ? 5.609 21.549 -1.636 1.00 77.19 169 THR A CA 1
ATOM 1285 C C . THR A 1 169 ? 7.050 21.121 -1.818 1.00 77.19 169 THR A C 1
ATOM 1287 O O . THR A 1 169 ? 7.858 21.838 -2.411 1.00 77.19 169 THR A O 1
ATOM 1290 N N . GLU A 1 170 ? 7.383 19.952 -1.288 1.00 77.50 170 GLU A N 1
ATOM 1291 C CA . GLU A 1 170 ? 8.693 19.372 -1.518 1.00 77.50 170 GLU A CA 1
ATOM 1292 C C . GLU A 1 170 ? 8.778 18.944 -2.984 1.00 77.50 170 GLU A C 1
ATOM 1294 O O . GLU A 1 170 ? 8.004 18.101 -3.452 1.00 77.50 170 GLU A O 1
ATOM 1299 N N . ALA A 1 171 ? 9.715 19.544 -3.718 1.00 78.31 171 ALA A N 1
ATOM 1300 C CA . ALA A 1 171 ? 9.998 19.153 -5.085 1.00 78.31 171 ALA A CA 1
ATOM 1301 C C . ALA A 1 171 ? 10.511 17.710 -5.081 1.00 78.31 171 ALA A C 1
ATOM 1303 O O . ALA A 1 171 ? 11.645 17.430 -4.695 1.00 78.31 171 ALA A O 1
ATOM 1304 N N . ARG A 1 172 ? 9.658 16.775 -5.502 1.00 73.75 172 ARG A N 1
ATOM 1305 C CA . ARG A 1 172 ? 10.077 15.390 -5.687 1.00 73.75 172 ARG A CA 1
ATOM 1306 C C . ARG A 1 172 ? 10.968 15.307 -6.912 1.00 73.75 172 ARG A C 1
ATOM 1308 O O . ARG A 1 172 ? 10.650 15.860 -7.966 1.00 73.75 172 ARG A O 1
ATOM 1315 N N . THR A 1 173 ? 12.064 14.574 -6.783 1.00 76.75 173 THR A N 1
ATOM 1316 C CA . THR A 1 173 ? 12.819 14.134 -7.950 1.00 76.75 173 THR A CA 1
ATOM 1317 C C . THR A 1 173 ? 11.918 13.268 -8.831 1.00 76.75 173 THR A C 1
ATOM 1319 O O . THR A 1 173 ? 10.964 12.644 -8.357 1.00 76.75 173 THR A O 1
ATOM 1322 N N . LEU A 1 174 ? 12.193 13.261 -10.135 1.00 74.12 174 LEU A N 1
ATOM 1323 C CA . LEU A 1 174 ? 11.485 12.410 -11.087 1.00 74.12 174 LEU A CA 1
ATOM 1324 C C . LEU A 1 174 ? 11.522 10.954 -10.606 1.00 74.12 174 LEU A C 1
ATOM 1326 O O . LEU A 1 174 ? 12.604 10.381 -10.466 1.00 74.12 174 LEU A O 1
ATOM 1330 N N . ASP A 1 175 ? 10.349 10.356 -10.377 1.00 75.88 175 ASP A N 1
ATOM 1331 C CA . ASP A 1 175 ? 10.250 8.926 -10.092 1.00 75.88 175 ASP A CA 1
ATOM 1332 C C . ASP A 1 175 ? 10.555 8.148 -11.372 1.00 75.88 175 ASP A C 1
ATOM 1334 O O . ASP A 1 175 ? 9.691 7.901 -12.224 1.00 75.88 175 ASP A O 1
ATOM 1338 N N . SER A 1 176 ? 11.828 7.784 -11.508 1.00 70.31 176 SER A N 1
ATOM 1339 C CA . SER A 1 176 ? 12.372 7.148 -12.696 1.00 70.31 176 SER A CA 1
ATOM 1340 C C . SER A 1 176 ? 11.712 5.810 -13.017 1.00 70.31 176 SER A C 1
ATOM 1342 O O . SER A 1 176 ? 11.672 5.434 -14.187 1.00 70.31 176 SER A O 1
ATOM 1344 N N . ARG A 1 177 ? 11.093 5.143 -12.032 1.00 69.25 177 ARG A N 1
ATOM 1345 C CA . ARG A 1 177 ? 10.398 3.855 -12.206 1.00 69.25 177 ARG A CA 1
ATOM 1346 C C . ARG A 1 177 ? 9.156 3.942 -13.090 1.00 69.25 177 ARG A C 1
ATOM 1348 O O . ARG A 1 177 ? 8.698 2.920 -13.589 1.00 69.25 177 ARG A O 1
ATOM 1355 N N . SER A 1 178 ? 8.594 5.139 -13.261 1.00 71.00 178 SER A N 1
ATOM 1356 C CA . SER A 1 178 ? 7.398 5.370 -14.085 1.00 71.00 178 SER A CA 1
ATOM 1357 C C . SER A 1 178 ? 7.709 5.868 -15.501 1.00 71.00 178 SER A C 1
ATOM 1359 O O . SER A 1 178 ? 6.814 5.939 -16.342 1.00 71.00 178 SER A O 1
ATOM 1361 N N . ILE A 1 179 ? 8.973 6.203 -15.783 1.00 85.88 179 ILE A N 1
ATOM 1362 C CA . ILE A 1 179 ? 9.387 6.792 -17.064 1.00 85.88 179 ILE A CA 1
ATOM 1363 C C . ILE A 1 179 ? 9.477 5.715 -18.155 1.00 85.88 179 ILE A C 1
ATOM 1365 O O . ILE A 1 179 ? 9.270 5.998 -19.340 1.00 85.88 179 ILE A O 1
ATOM 1369 N N . PHE A 1 180 ? 9.749 4.466 -17.763 1.00 88.56 180 PHE A N 1
ATOM 1370 C CA . PHE A 1 180 ? 9.921 3.355 -18.688 1.00 88.56 180 PHE A CA 1
ATOM 1371 C C . PHE A 1 180 ? 8.796 2.327 -18.605 1.00 88.56 180 PHE A C 1
ATOM 1373 O O . PHE A 1 180 ? 8.211 2.067 -17.559 1.00 88.56 180 PHE A O 1
ATOM 1380 N N . SER A 1 181 ? 8.492 1.734 -19.755 1.00 86.06 181 SER A N 1
ATOM 1381 C CA . SER A 1 181 ? 7.484 0.698 -19.918 1.00 86.06 181 SER A CA 1
ATOM 1382 C C . SER A 1 181 ? 8.150 -0.603 -20.343 1.00 86.06 181 SER A C 1
ATOM 1384 O O . SER A 1 181 ? 9.013 -0.620 -21.227 1.00 86.06 181 SER A O 1
ATOM 1386 N N . ARG A 1 182 ? 7.684 -1.708 -19.754 1.00 86.25 182 ARG A N 1
ATOM 1387 C CA . ARG A 1 182 ? 8.111 -3.063 -20.121 1.00 86.25 182 ARG A CA 1
ATOM 1388 C C . ARG A 1 182 ? 7.671 -3.477 -21.526 1.00 86.25 182 ARG A C 1
ATOM 1390 O O . ARG A 1 182 ? 8.287 -4.350 -22.121 1.00 86.25 182 ARG A O 1
ATOM 1397 N N . ASP A 1 183 ? 6.666 -2.811 -22.083 1.00 85.94 183 ASP A N 1
ATOM 1398 C CA . ASP A 1 183 ? 6.111 -3.148 -23.397 1.00 85.94 183 ASP A CA 1
ATOM 1399 C C . ASP A 1 183 ? 6.688 -2.276 -24.522 1.00 85.94 183 ASP A C 1
ATOM 1401 O O . ASP A 1 183 ? 6.205 -2.306 -25.654 1.00 85.94 183 ASP A O 1
ATOM 1405 N N . LYS A 1 184 ? 7.701 -1.452 -24.223 1.00 87.31 184 LYS A N 1
ATOM 1406 C CA . LYS A 1 184 ? 8.331 -0.550 -25.190 1.00 87.31 184 LYS A CA 1
ATOM 1407 C C . LYS A 1 184 ? 9.789 -0.912 -25.429 1.00 87.31 184 LYS A C 1
ATOM 1409 O O . LYS A 1 184 ? 10.501 -1.384 -24.542 1.00 87.31 184 LYS A O 1
ATOM 1414 N N . THR A 1 185 ? 10.220 -0.619 -26.652 1.00 90.94 185 THR A N 1
ATOM 1415 C CA . THR A 1 185 ? 11.618 -0.703 -27.064 1.00 90.94 185 THR A CA 1
ATOM 1416 C C . THR A 1 185 ? 12.222 0.691 -27.133 1.00 90.94 185 THR A C 1
ATOM 1418 O O . THR A 1 185 ? 11.660 1.580 -27.774 1.00 90.94 185 THR A O 1
ATOM 1421 N N . TYR A 1 186 ? 13.374 0.868 -26.494 1.00 92.06 186 TYR A N 1
ATOM 1422 C CA . TYR A 1 186 ? 14.108 2.122 -26.433 1.00 92.06 186 TYR A CA 1
ATOM 1423 C C . TYR A 1 186 ? 15.381 2.032 -27.269 1.00 92.06 186 TYR A C 1
ATOM 1425 O O . TYR A 1 186 ? 16.214 1.157 -27.042 1.00 92.06 186 TYR A O 1
ATOM 1433 N N . LEU A 1 187 ? 15.530 2.935 -28.236 1.00 92.00 187 LEU A N 1
ATOM 1434 C CA . LEU A 1 187 ? 16.673 2.974 -29.143 1.00 92.00 187 LEU A CA 1
ATOM 1435 C C . LEU A 1 187 ? 17.657 4.065 -28.713 1.00 92.00 187 LEU A C 1
ATOM 1437 O O . LEU A 1 187 ? 17.336 5.250 -28.776 1.00 92.00 187 LEU A O 1
ATOM 1441 N N . LEU A 1 188 ? 18.860 3.670 -28.307 1.00 91.81 188 LEU A N 1
ATOM 1442 C CA . LEU A 1 188 ? 19.949 4.579 -27.963 1.00 91.81 188 LEU A CA 1
ATOM 1443 C C . LEU A 1 188 ? 20.876 4.730 -29.172 1.00 91.81 188 LEU A C 1
ATOM 1445 O O . LEU A 1 188 ? 21.588 3.794 -29.541 1.00 91.81 188 LEU A O 1
ATOM 1449 N N . VAL A 1 189 ? 20.860 5.904 -29.806 1.00 90.00 189 VAL A N 1
ATOM 1450 C CA . VAL A 1 189 ? 21.629 6.188 -31.028 1.00 90.00 189 VAL A CA 1
ATOM 1451 C C . VAL A 1 189 ? 22.915 6.934 -30.704 1.00 90.00 189 VAL A C 1
ATOM 1453 O O . VAL A 1 189 ? 22.892 7.972 -30.053 1.00 90.00 189 VAL A O 1
ATOM 1456 N N . GLY A 1 190 ? 24.055 6.404 -31.155 1.00 80.19 190 GLY A N 1
ATOM 1457 C CA . GLY A 1 190 ? 25.361 7.059 -31.013 1.00 80.19 190 GLY A CA 1
ATOM 1458 C C . GLY A 1 190 ? 26.014 6.920 -29.632 1.00 80.19 190 GLY A C 1
ATOM 1459 O O . GLY A 1 19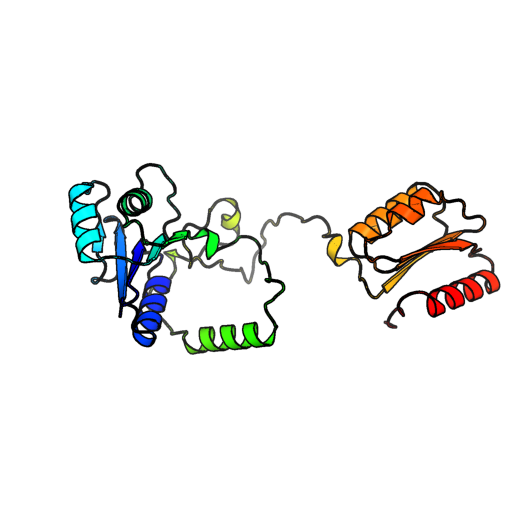0 ? 27.148 7.357 -29.445 1.00 80.19 190 GLY A O 1
ATOM 1460 N N . LEU A 1 191 ? 25.358 6.254 -28.679 1.00 75.62 191 LEU A N 1
ATOM 1461 C CA . LEU A 1 191 ? 25.824 6.096 -27.298 1.00 75.62 191 LEU A CA 1
ATOM 1462 C C . LEU A 1 191 ? 26.631 4.801 -27.113 1.00 75.62 191 LEU A C 1
ATOM 1464 O O . LEU A 1 191 ? 26.172 3.839 -26.509 1.00 75.62 191 LEU A O 1
ATOM 1468 N N . ARG A 1 192 ? 27.855 4.779 -27.657 1.00 65.50 192 ARG A N 1
ATOM 1469 C CA . ARG A 1 192 ? 28.750 3.600 -27.635 1.00 65.50 192 ARG A CA 1
ATOM 1470 C C . ARG A 1 192 ? 29.508 3.344 -26.344 1.00 65.50 192 ARG A C 1
ATOM 1472 O O . ARG A 1 192 ? 29.926 2.218 -26.104 1.00 65.50 192 ARG A O 1
ATOM 1479 N N . GLY A 1 193 ? 29.812 4.411 -25.614 1.00 74.38 193 GLY A N 1
ATOM 1480 C CA . GLY A 1 193 ? 30.762 4.363 -24.506 1.00 74.38 193 GLY A CA 1
ATOM 1481 C C . GLY A 1 193 ? 30.143 3.859 -23.207 1.00 74.38 193 GLY A C 1
ATOM 1482 O O . GLY A 1 193 ? 28.966 3.506 -23.155 1.00 74.38 193 GLY A O 1
ATOM 1483 N N . GLN A 1 194 ? 30.929 3.933 -22.132 1.00 81.00 194 GLN A N 1
ATOM 1484 C CA . GLN A 1 194 ? 30.473 3.654 -20.764 1.00 81.00 194 GLN A CA 1
ATOM 1485 C C . GLN A 1 194 ? 29.199 4.434 -20.406 1.00 81.00 194 GLN A C 1
ATOM 1487 O O . GLN A 1 194 ? 28.319 3.895 -19.755 1.00 81.00 194 GLN A O 1
ATOM 1492 N N . ILE A 1 195 ? 29.036 5.653 -20.935 1.00 85.94 195 ILE A N 1
ATOM 1493 C CA . ILE A 1 195 ? 27.818 6.459 -20.764 1.00 85.94 195 ILE A CA 1
ATOM 1494 C C . ILE A 1 195 ? 26.571 5.741 -21.306 1.00 85.94 195 ILE A C 1
ATOM 1496 O O . ILE A 1 195 ? 25.539 5.724 -20.645 1.00 85.94 195 ILE A O 1
ATOM 1500 N N . GLY A 1 196 ? 26.648 5.134 -22.495 1.00 88.38 196 GLY A N 1
ATOM 1501 C CA . GLY A 1 196 ? 25.516 4.409 -23.077 1.00 88.38 196 GLY A CA 1
ATOM 1502 C C . GLY A 1 196 ? 25.187 3.136 -22.304 1.00 88.38 196 GLY A C 1
ATOM 1503 O O . GLY A 1 196 ? 24.014 2.818 -22.113 1.00 88.38 196 GLY A O 1
ATOM 1504 N N . GLN A 1 197 ? 26.219 2.451 -21.806 1.00 90.69 197 GLN A N 1
ATOM 1505 C CA . GLN A 1 197 ? 26.069 1.262 -20.970 1.00 90.69 197 GLN A CA 1
ATOM 1506 C C . GLN A 1 197 ? 25.425 1.605 -19.620 1.00 90.69 197 GLN A C 1
ATOM 1508 O O . GLN A 1 197 ? 24.387 1.038 -19.289 1.00 90.69 197 GLN A O 1
ATOM 1513 N N . SER A 1 198 ? 25.940 2.603 -18.897 1.00 91.31 198 SER A N 1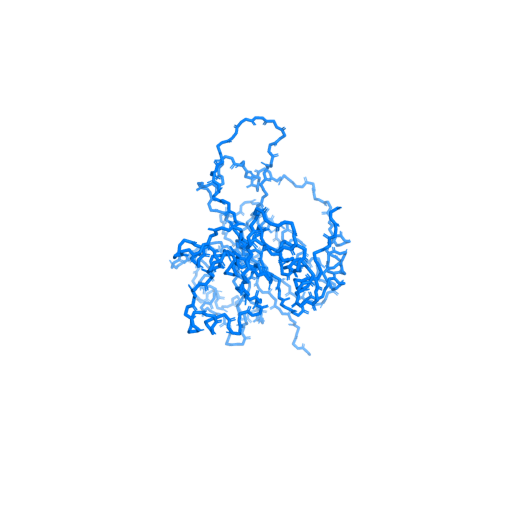
ATOM 1514 C CA . SER A 1 198 ? 25.353 3.049 -17.626 1.00 91.31 198 SER A CA 1
ATOM 1515 C C . SER A 1 198 ? 23.937 3.603 -17.797 1.00 91.31 198 SER A C 1
ATOM 1517 O O . SER A 1 198 ? 23.078 3.371 -16.949 1.00 91.31 198 SER A O 1
ATOM 1519 N N . LEU A 1 199 ? 23.644 4.288 -18.910 1.00 92.31 199 LEU A N 1
ATOM 1520 C CA . LEU A 1 199 ? 22.276 4.714 -19.209 1.00 92.31 199 LEU A CA 1
ATOM 1521 C C . LEU A 1 199 ? 21.355 3.511 -19.449 1.00 92.31 199 LEU A C 1
ATOM 1523 O O . LEU A 1 199 ? 20.249 3.484 -18.921 1.00 92.31 199 LEU A O 1
ATOM 1527 N N . CYS A 1 200 ? 21.804 2.502 -20.198 1.00 93.12 200 CYS A N 1
ATOM 1528 C CA . CYS A 1 200 ? 21.044 1.271 -20.411 1.00 93.12 200 CYS A CA 1
ATOM 1529 C C . CYS A 1 200 ? 20.756 0.542 -19.090 1.00 93.12 200 CYS A C 1
ATOM 1531 O O . CYS A 1 200 ? 19.612 0.163 -18.840 1.00 93.12 200 CYS A O 1
ATOM 1533 N N . GLU A 1 201 ? 21.760 0.390 -18.224 1.00 92.75 201 GLU A N 1
ATOM 1534 C CA . GLU A 1 201 ? 21.600 -0.187 -16.882 1.00 92.75 201 GLU A CA 1
ATOM 1535 C C . GLU A 1 201 ? 20.555 0.569 -16.061 1.00 92.75 201 GLU A C 1
ATOM 1537 O O . GLU A 1 201 ? 19.662 -0.039 -15.461 1.00 92.75 201 GLU A O 1
ATOM 1542 N N . TRP A 1 202 ? 20.626 1.903 -16.077 1.00 91.69 202 TRP A N 1
ATOM 1543 C CA . TRP A 1 202 ? 19.663 2.755 -15.395 1.00 91.69 202 TRP A CA 1
ATOM 1544 C C . TRP A 1 202 ? 18.252 2.597 -15.975 1.00 91.69 202 TRP A C 1
ATOM 1546 O O . TRP A 1 202 ? 17.300 2.457 -15.211 1.00 91.69 202 TRP A O 1
ATOM 1556 N N . MET A 1 203 ? 18.091 2.549 -17.300 1.00 92.50 203 MET A N 1
ATOM 1557 C CA . MET A 1 203 ? 16.787 2.352 -17.950 1.00 92.50 203 MET A CA 1
ATOM 1558 C C . MET A 1 203 ? 16.167 0.999 -17.589 1.00 92.50 203 MET A C 1
ATOM 1560 O O . MET A 1 203 ? 14.990 0.937 -17.231 1.00 92.50 203 MET A O 1
ATOM 1564 N N . VAL A 1 204 ? 16.954 -0.081 -17.635 1.00 92.00 204 VAL A N 1
ATOM 1565 C CA . VAL A 1 204 ? 16.495 -1.431 -17.269 1.00 92.00 204 VAL A CA 1
ATOM 1566 C C . VAL A 1 204 ? 16.098 -1.491 -15.794 1.00 92.00 204 VAL A C 1
ATOM 1568 O O . VAL A 1 204 ? 15.004 -1.956 -15.471 1.00 92.00 204 VAL A O 1
ATOM 1571 N N . SER A 1 205 ? 16.926 -0.936 -14.905 1.00 90.56 205 SER A N 1
ATOM 1572 C CA . SER A 1 205 ? 16.636 -0.859 -13.463 1.00 90.56 205 SER A CA 1
ATOM 1573 C C . SER A 1 205 ? 15.362 -0.065 -13.152 1.00 90.56 205 SER A C 1
ATOM 1575 O O . SER A 1 205 ? 14.741 -0.261 -12.108 1.00 90.56 205 SER A O 1
ATOM 1577 N N . ASN A 1 206 ? 14.954 0.812 -14.070 1.00 89.88 206 ASN A N 1
ATOM 1578 C CA . ASN A 1 206 ? 13.763 1.643 -13.968 1.00 89.88 206 ASN A CA 1
ATOM 1579 C C . ASN A 1 206 ? 12.586 1.160 -14.836 1.00 89.88 206 ASN A C 1
ATOM 1581 O O . ASN A 1 206 ? 11.624 1.898 -15.020 1.00 89.88 206 ASN A O 1
ATOM 1585 N N . GLY A 1 207 ? 12.619 -0.085 -15.327 1.00 88.94 207 GLY A N 1
ATOM 1586 C CA . GLY A 1 207 ? 11.453 -0.743 -15.925 1.00 88.94 207 GLY A CA 1
ATOM 1587 C C . GLY A 1 207 ? 11.407 -0.774 -17.453 1.00 88.94 207 GLY A C 1
ATOM 1588 O O . GLY A 1 207 ? 10.378 -1.162 -18.009 1.00 88.94 207 GLY A O 1
ATOM 1589 N N . ALA A 1 208 ? 12.489 -0.408 -18.145 1.00 91.31 208 ALA A N 1
ATOM 1590 C CA . ALA A 1 208 ? 12.572 -0.572 -19.595 1.00 91.31 208 ALA A CA 1
ATOM 1591 C C . ALA A 1 208 ? 12.548 -2.057 -19.989 1.00 91.31 208 ALA A C 1
ATOM 1593 O O . ALA A 1 208 ? 13.329 -2.857 -19.479 1.00 91.31 208 ALA A O 1
ATOM 1594 N N . GLY A 1 209 ? 11.654 -2.420 -20.912 1.00 89.31 209 GLY A N 1
ATOM 1595 C CA . GLY A 1 209 ? 11.488 -3.807 -21.354 1.00 89.31 209 GLY A CA 1
ATOM 1596 C C . GLY A 1 209 ? 12.467 -4.257 -22.430 1.00 89.31 209 GLY A C 1
ATOM 1597 O O . GLY A 1 209 ? 12.988 -5.366 -22.359 1.00 89.31 209 GLY A O 1
ATOM 1598 N N . CYS A 1 210 ? 12.746 -3.411 -23.422 1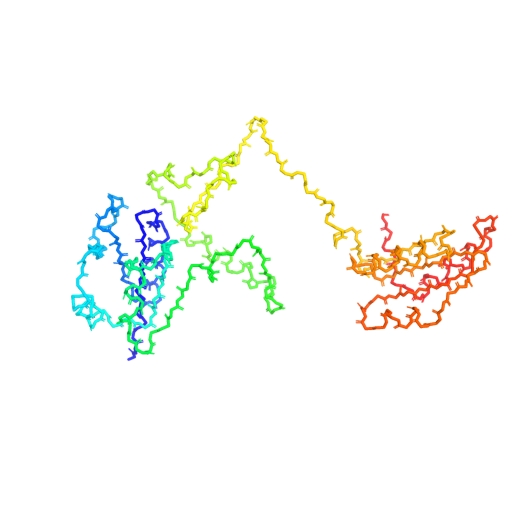.00 92.69 210 CYS A N 1
ATOM 1599 C CA . CYS A 1 210 ? 13.809 -3.654 -24.397 1.00 92.69 210 CYS A CA 1
ATOM 1600 C C . CYS A 1 210 ? 14.638 -2.380 -24.609 1.00 92.69 210 CYS A C 1
ATOM 1602 O O . CYS A 1 210 ? 14.080 -1.308 -24.839 1.00 92.69 210 CYS A O 1
ATOM 1604 N N . VAL A 1 211 ? 15.967 -2.486 -24.549 1.00 93.69 211 VAL A N 1
ATOM 1605 C CA . VAL A 1 211 ? 16.902 -1.382 -24.816 1.00 93.69 211 VAL A CA 1
ATOM 1606 C C . VAL A 1 211 ? 17.882 -1.811 -25.906 1.00 93.69 211 VAL A C 1
ATOM 1608 O O . VAL A 1 211 ? 18.577 -2.815 -25.776 1.00 93.69 211 VAL A O 1
ATOM 1611 N N . CYS A 1 212 ? 17.930 -1.055 -27.000 1.00 92.44 212 CYS A N 1
ATOM 1612 C CA . CYS A 1 212 ? 18.800 -1.298 -28.146 1.00 92.44 212 CYS A CA 1
ATOM 1613 C C . CYS A 1 212 ? 19.857 -0.195 -28.232 1.00 92.44 212 CYS A C 1
ATOM 1615 O O . CYS A 1 212 ? 19.533 0.949 -28.548 1.00 92.44 212 CYS A O 1
ATOM 1617 N N . LEU A 1 213 ? 21.121 -0.528 -27.980 1.00 92.50 213 LEU A N 1
ATOM 1618 C CA . LEU A 1 213 ? 22.252 0.374 -28.174 1.00 92.50 213 LEU A CA 1
ATOM 1619 C C . LEU A 1 213 ? 22.735 0.279 -29.614 1.00 92.50 213 LEU A C 1
ATOM 1621 O O . LEU A 1 213 ? 22.976 -0.816 -30.121 1.00 92.50 213 LEU A O 1
ATOM 1625 N N . THR A 1 214 ? 22.902 1.423 -30.270 1.00 90.88 214 THR A N 1
ATOM 1626 C CA . THR A 1 214 ? 23.259 1.466 -31.687 1.00 90.88 214 THR A CA 1
ATOM 1627 C C . THR A 1 214 ? 24.411 2.387 -31.994 1.00 90.88 214 THR A C 1
ATOM 1629 O O . THR A 1 214 ? 24.559 3.471 -31.421 1.00 90.88 214 THR A O 1
ATOM 1632 N N . SER A 1 215 ? 25.253 1.933 -32.920 1.00 87.00 215 SER A N 1
ATOM 1633 C CA . SER A 1 215 ? 26.421 2.687 -33.344 1.00 87.00 215 SER A CA 1
ATOM 1634 C C . SER A 1 215 ? 27.149 2.092 -34.536 1.00 87.00 215 SER A C 1
ATOM 1636 O O . SER A 1 215 ? 26.990 0.915 -34.817 1.00 87.00 215 SER A O 1
ATOM 1638 N N . ARG A 1 216 ? 28.034 2.863 -35.175 1.00 87.56 216 ARG A N 1
ATOM 1639 C CA . ARG A 1 216 ? 28.799 2.391 -36.342 1.00 87.56 216 ARG A CA 1
ATOM 1640 C C . ARG A 1 216 ? 29.670 1.163 -36.050 1.00 87.56 216 ARG A C 1
ATOM 1642 O O . ARG A 1 216 ? 29.709 0.240 -36.846 1.00 87.56 216 ARG A O 1
ATOM 1649 N N . HIS A 1 217 ? 30.342 1.153 -34.899 1.00 82.62 217 HIS A N 1
ATOM 1650 C CA . HIS A 1 217 ? 31.180 0.035 -34.447 1.00 82.62 217 HIS A CA 1
ATOM 1651 C C . HIS A 1 217 ? 30.884 -0.217 -32.972 1.00 82.62 217 HIS A C 1
ATOM 1653 O O . HIS A 1 217 ? 31.509 0.430 -32.121 1.00 82.62 217 HIS A O 1
ATOM 1659 N N . PRO A 1 218 ? 29.872 -1.033 -32.660 1.00 79.81 218 PRO A N 1
ATOM 1660 C CA . PRO A 1 218 ? 29.563 -1.360 -31.285 1.00 79.81 218 PRO A CA 1
ATOM 1661 C C . PRO A 1 218 ? 30.617 -2.322 -30.740 1.00 79.81 218 PRO A C 1
ATOM 1663 O O . PRO A 1 218 ? 30.885 -3.355 -31.344 1.00 79.81 218 PRO A O 1
ATOM 1666 N N . ASN A 1 219 ? 31.197 -1.994 -29.589 1.00 81.31 219 ASN A N 1
ATOM 1667 C CA . ASN A 1 219 ? 32.066 -2.905 -28.856 1.00 81.31 219 ASN A CA 1
ATOM 1668 C C . ASN A 1 219 ? 31.647 -2.885 -27.389 1.00 81.31 219 ASN A C 1
ATOM 1670 O O . ASN A 1 219 ? 31.804 -1.872 -26.707 1.00 81.31 219 ASN A O 1
ATOM 1674 N N . VAL A 1 220 ? 31.049 -3.983 -26.938 1.00 84.75 220 VAL A N 1
ATOM 1675 C CA . VAL A 1 220 ? 30.551 -4.143 -25.576 1.00 84.75 220 VAL A CA 1
ATOM 1676 C C . VAL A 1 220 ? 30.942 -5.532 -25.097 1.00 84.75 220 VAL A C 1
ATOM 1678 O O . VAL A 1 220 ? 30.842 -6.500 -25.848 1.00 84.75 220 VAL A O 1
ATOM 1681 N N . HIS A 1 221 ? 31.407 -5.630 -23.855 1.00 87.56 221 HIS A N 1
ATOM 1682 C CA . HIS A 1 221 ? 31.824 -6.904 -23.284 1.00 87.56 221 HIS A CA 1
ATOM 1683 C C . HIS A 1 221 ? 30.628 -7.845 -23.107 1.00 87.56 221 HIS A C 1
ATOM 1685 O O . HIS A 1 221 ? 29.596 -7.456 -22.569 1.00 87.56 221 HIS A O 1
ATOM 1691 N N . GLU A 1 222 ? 30.790 -9.111 -23.482 1.00 86.81 222 GLU A N 1
ATOM 1692 C CA . GLU A 1 222 ? 29.736 -10.126 -23.357 1.00 86.81 222 GLU A CA 1
ATOM 1693 C C . GLU A 1 222 ? 29.247 -10.294 -21.911 1.00 86.81 222 GLU A C 1
ATOM 1695 O O . GLU A 1 222 ? 28.045 -10.334 -21.669 1.00 86.81 222 GLU A O 1
ATOM 1700 N N . ARG A 1 223 ? 30.162 -10.236 -20.931 1.00 89.12 223 ARG A N 1
ATOM 1701 C CA . ARG A 1 223 ? 29.822 -10.252 -19.495 1.00 89.12 223 ARG A CA 1
ATOM 1702 C C . ARG A 1 223 ? 28.834 -9.153 -19.097 1.00 89.12 223 ARG A C 1
ATOM 1704 O O . ARG A 1 223 ? 28.018 -9.349 -18.202 1.00 89.12 223 ARG A O 1
ATOM 1711 N N . TRP A 1 224 ? 28.904 -7.992 -19.749 1.00 90.75 224 TRP A N 1
ATOM 1712 C CA . TRP A 1 224 ? 27.966 -6.902 -19.500 1.00 90.75 224 TRP A CA 1
ATOM 1713 C C . TRP A 1 224 ? 26.571 -7.243 -20.035 1.00 90.75 224 TRP A C 1
ATOM 1715 O O . TRP A 1 224 ? 25.588 -7.064 -19.324 1.00 90.75 224 TRP A O 1
ATOM 1725 N N . LEU A 1 225 ? 26.471 -7.824 -21.235 1.00 90.38 225 LEU A N 1
ATOM 1726 C CA . LEU A 1 225 ? 25.193 -8.311 -21.773 1.00 90.38 225 LEU A CA 1
ATOM 1727 C C . LEU A 1 225 ? 24.593 -9.430 -20.910 1.00 90.38 225 LEU A C 1
ATOM 1729 O O . LEU A 1 225 ? 23.384 -9.459 -20.681 1.00 90.38 225 LEU A O 1
ATOM 1733 N N . GLU A 1 226 ? 25.431 -10.329 -20.395 1.00 90.56 226 GLU A N 1
ATOM 1734 C CA . GLU A 1 226 ? 25.006 -11.405 -19.499 1.00 90.56 226 GLU A CA 1
ATOM 1735 C C . GLU A 1 226 ? 24.434 -10.894 -18.176 1.00 90.56 226 GLU A C 1
ATOM 1737 O O . GLU A 1 226 ? 23.524 -11.527 -17.639 1.00 90.56 226 GLU A O 1
ATOM 1742 N N . SER A 1 227 ? 24.892 -9.738 -17.685 1.00 92.25 227 SER A N 1
ATOM 1743 C CA . SER A 1 227 ? 24.404 -9.149 -16.429 1.00 92.25 227 SER A CA 1
ATOM 1744 C C . SER A 1 227 ? 22.900 -8.839 -16.436 1.00 92.25 227 SER A C 1
ATOM 1746 O O . SER A 1 227 ? 22.273 -8.788 -15.380 1.00 92.25 227 SER A O 1
ATOM 1748 N N . PHE A 1 228 ? 22.293 -8.702 -17.620 1.00 90.31 228 PHE A N 1
ATOM 1749 C CA . PHE A 1 228 ? 20.859 -8.459 -17.770 1.00 90.31 228 PHE A CA 1
ATOM 1750 C C . PHE A 1 228 ? 20.011 -9.736 -17.749 1.00 90.31 228 PHE A C 1
ATOM 1752 O O . PHE A 1 228 ? 18.778 -9.650 -17.693 1.00 90.31 228 PHE A O 1
ATOM 1759 N N . ARG A 1 229 ? 20.617 -10.932 -17.767 1.00 87.81 229 ARG A N 1
ATOM 1760 C CA . ARG A 1 229 ? 19.861 -12.188 -17.654 1.00 87.81 229 ARG A CA 1
ATOM 1761 C C . ARG A 1 229 ? 19.116 -12.232 -16.317 1.00 87.81 229 ARG A C 1
ATOM 1763 O O . ARG A 1 229 ? 19.660 -11.914 -15.269 1.00 87.81 229 ARG A O 1
ATOM 1770 N N . GLY A 1 230 ? 17.844 -12.627 -16.357 1.00 85.56 230 GLY A N 1
ATOM 1771 C CA . GLY A 1 230 ? 16.983 -12.701 -15.169 1.00 85.56 230 GLY A CA 1
ATOM 1772 C C . GLY A 1 230 ? 16.305 -11.383 -14.767 1.00 85.56 230 GLY A C 1
ATOM 1773 O O . GLY A 1 230 ? 15.375 -11.416 -13.967 1.00 85.56 230 GLY A O 1
ATOM 1774 N N . THR A 1 231 ? 16.676 -10.242 -15.362 1.00 86.81 231 THR A N 1
ATOM 1775 C CA . THR A 1 231 ? 15.992 -8.952 -15.115 1.00 86.81 231 THR A CA 1
ATOM 1776 C C . THR A 1 231 ? 14.618 -8.858 -15.792 1.00 86.81 231 THR A C 1
ATOM 1778 O O . THR A 1 231 ? 13.794 -8.019 -15.431 1.00 86.81 231 THR A O 1
ATOM 1781 N N . GLY A 1 232 ? 14.364 -9.721 -16.783 1.00 85.56 232 GLY A N 1
ATOM 1782 C CA . GLY A 1 232 ? 13.168 -9.679 -17.627 1.00 85.56 232 GLY A CA 1
ATOM 1783 C C . GLY A 1 232 ? 13.216 -8.610 -18.725 1.00 85.56 232 GLY A C 1
ATOM 1784 O O . GLY A 1 232 ? 12.256 -8.499 -19.483 1.00 85.56 232 GLY A O 1
ATOM 1785 N N . ALA A 1 233 ? 14.313 -7.853 -18.833 1.00 90.06 233 ALA A N 1
ATOM 1786 C CA . ALA A 1 233 ? 14.554 -6.911 -19.919 1.00 90.06 233 ALA A CA 1
ATOM 1787 C C . ALA A 1 233 ? 15.414 -7.534 -21.031 1.00 90.06 233 ALA A C 1
ATOM 1789 O O . ALA A 1 233 ? 16.251 -8.403 -20.787 1.00 90.06 233 ALA A O 1
ATOM 1790 N N . THR A 1 234 ? 15.223 -7.068 -22.264 1.00 91.75 234 THR A N 1
ATOM 1791 C CA . THR A 1 234 ? 16.012 -7.462 -23.439 1.00 91.75 234 THR A CA 1
ATOM 1792 C C . THR A 1 234 ? 16.981 -6.345 -23.806 1.00 91.75 234 THR A C 1
ATOM 1794 O O . THR A 1 234 ? 16.556 -5.274 -24.232 1.00 91.75 234 THR A O 1
ATOM 1797 N N . VAL A 1 235 ? 18.285 -6.586 -23.683 1.00 92.31 235 VAL A N 1
ATOM 1798 C CA . VAL A 1 235 ? 19.315 -5.625 -24.105 1.00 92.31 235 VAL A CA 1
ATOM 1799 C C . VAL A 1 235 ? 19.977 -6.116 -25.384 1.00 92.31 235 VAL A C 1
ATOM 1801 O O . VAL A 1 235 ? 20.407 -7.266 -25.464 1.00 92.31 235 VAL A O 1
ATOM 1804 N N . LYS A 1 236 ? 20.047 -5.248 -26.397 1.00 90.38 236 LYS A N 1
ATOM 1805 C CA . LYS A 1 236 ? 20.679 -5.543 -27.689 1.00 90.38 236 LYS A CA 1
ATOM 1806 C C . LYS A 1 236 ? 21.680 -4.476 -28.067 1.00 90.38 236 LYS A C 1
ATOM 1808 O O . LYS A 1 236 ? 21.494 -3.299 -27.774 1.00 90.38 236 LYS A O 1
ATOM 1813 N N . VAL A 1 237 ? 22.716 -4.897 -28.775 1.00 91.06 237 VAL A N 1
ATOM 1814 C CA . VAL A 1 237 ? 23.759 -4.021 -29.293 1.00 91.06 237 VAL A CA 1
ATOM 1815 C C . VAL A 1 237 ? 23.828 -4.241 -30.798 1.00 91.06 237 VAL A C 1
ATOM 1817 O O . VAL A 1 237 ? 24.145 -5.338 -31.245 1.00 91.06 237 VAL A O 1
ATOM 1820 N N . LEU A 1 238 ? 23.494 -3.211 -31.574 1.00 90.50 238 LEU A N 1
ATOM 1821 C CA . LEU A 1 238 ? 23.359 -3.302 -33.027 1.00 90.50 238 LEU A CA 1
ATOM 1822 C C . LEU A 1 238 ? 24.301 -2.319 -33.717 1.00 90.50 238 LEU A C 1
ATOM 1824 O O . LEU A 1 238 ? 24.457 -1.165 -33.304 1.00 90.50 238 LEU A O 1
ATOM 1828 N N . ALA A 1 239 ? 24.917 -2.765 -34.808 1.00 90.06 239 ALA A N 1
ATOM 1829 C CA . ALA A 1 239 ? 25.641 -1.857 -35.681 1.00 90.06 239 ALA A CA 1
ATOM 1830 C C . ALA A 1 239 ? 24.625 -0.995 -36.447 1.00 90.06 239 ALA A C 1
ATOM 1832 O O . ALA A 1 239 ? 23.744 -1.541 -37.108 1.00 90.06 239 ALA A O 1
ATOM 1833 N N . MET A 1 240 ? 24.727 0.328 -36.350 1.00 90.62 240 MET A N 1
ATOM 1834 C CA . MET A 1 240 ? 23.889 1.287 -37.073 1.00 90.62 240 MET A CA 1
ATOM 1835 C C . MET A 1 240 ? 24.688 2.547 -37.377 1.00 90.62 240 MET A C 1
ATOM 1837 O O . MET A 1 240 ? 25.276 3.152 -36.475 1.00 90.62 240 MET A O 1
ATOM 1841 N N . ASP A 1 241 ? 24.659 2.968 -38.633 1.00 88.88 241 ASP A N 1
ATOM 1842 C CA . ASP A 1 241 ? 25.064 4.314 -39.007 1.00 88.88 241 ASP A CA 1
ATOM 1843 C C . ASP A 1 241 ? 23.811 5.174 -39.161 1.00 88.88 241 ASP A C 1
ATOM 1845 O O . ASP A 1 241 ? 22.934 4.860 -39.956 1.00 88.88 241 ASP A O 1
ATOM 1849 N N . VAL A 1 242 ? 23.708 6.243 -38.372 1.00 87.25 242 VAL A N 1
ATOM 1850 C CA . VAL A 1 242 ? 22.555 7.155 -38.414 1.00 87.25 242 VAL A CA 1
ATOM 1851 C C . VAL A 1 242 ? 22.551 8.018 -39.681 1.00 87.25 242 VAL A C 1
ATOM 1853 O O . VAL A 1 242 ? 21.535 8.619 -40.013 1.00 87.25 242 VAL A O 1
ATOM 1856 N N . LEU A 1 243 ? 23.682 8.092 -40.385 1.00 88.88 243 LEU A N 1
ATOM 1857 C CA . LEU A 1 243 ? 23.799 8.827 -41.641 1.00 88.88 243 LEU A CA 1
ATOM 1858 C C . LEU A 1 243 ? 23.420 7.973 -42.862 1.00 88.88 24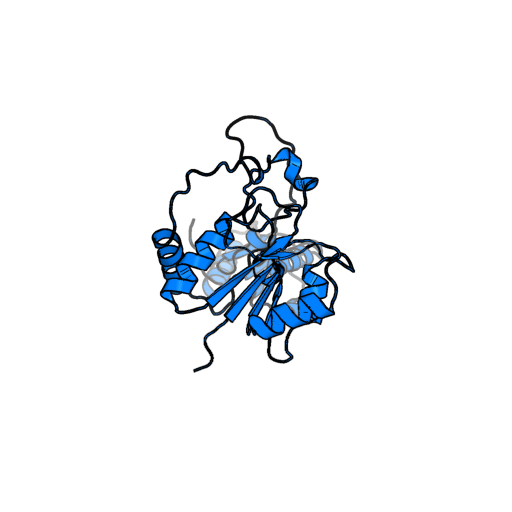3 LEU A C 1
ATOM 1860 O O . LEU A 1 243 ? 23.295 8.515 -43.956 1.00 88.88 243 LEU A O 1
ATOM 1864 N N . ASP A 1 244 ? 23.215 6.664 -42.686 1.00 91.56 244 ASP A N 1
ATOM 1865 C CA . ASP A 1 244 ? 22.811 5.739 -43.746 1.00 91.56 244 ASP A CA 1
ATOM 1866 C C . ASP A 1 244 ? 21.390 5.218 -43.497 1.00 91.56 244 ASP A C 1
ATOM 1868 O O . ASP A 1 244 ? 21.133 4.429 -42.583 1.00 91.56 244 ASP A O 1
ATOM 1872 N N . VAL A 1 245 ? 20.464 5.630 -44.363 1.00 92.00 245 VAL A N 1
ATOM 1873 C CA . VAL A 1 245 ? 19.052 5.225 -44.314 1.00 92.00 245 VAL A CA 1
ATOM 1874 C C . VAL A 1 245 ? 18.902 3.704 -44.381 1.00 92.00 245 VAL A C 1
ATOM 1876 O O . VAL A 1 245 ? 18.117 3.138 -43.622 1.00 92.00 245 VAL A O 1
ATOM 1879 N N . SER A 1 246 ? 19.703 3.021 -45.201 1.00 92.88 246 SER A N 1
ATOM 1880 C CA . SER A 1 246 ? 19.638 1.560 -45.346 1.00 92.88 246 SER A CA 1
ATOM 1881 C C . SER A 1 246 ? 20.056 0.855 -44.050 1.00 92.88 246 SER A C 1
ATOM 1883 O O . SER A 1 246 ? 19.474 -0.159 -43.650 1.00 92.88 246 SER A O 1
ATOM 1885 N N . SER A 1 247 ? 21.047 1.418 -43.351 1.00 90.38 247 SER A N 1
ATOM 1886 C CA . SER A 1 247 ? 21.508 0.942 -42.043 1.00 90.38 247 SER A CA 1
ATOM 1887 C C . SER A 1 247 ? 20.419 1.074 -40.977 1.00 90.38 247 SER A C 1
ATOM 1889 O O . SE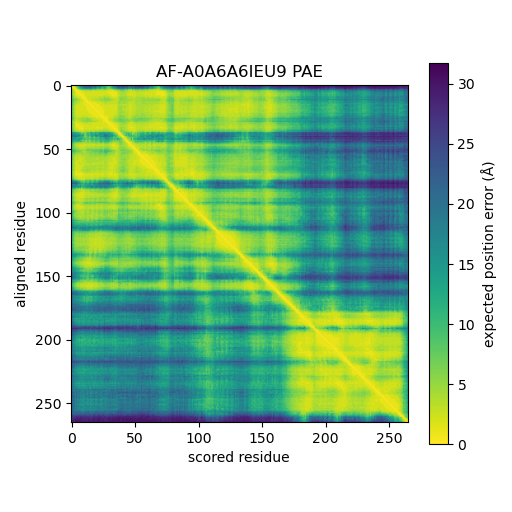R A 1 247 ? 20.179 0.131 -40.216 1.00 90.38 247 SER A O 1
ATOM 1891 N N . ILE A 1 248 ? 19.710 2.207 -40.962 1.00 91.62 248 ILE A N 1
ATOM 1892 C CA . ILE A 1 248 ? 18.574 2.451 -40.064 1.00 91.62 248 ILE A CA 1
ATOM 1893 C C . ILE A 1 248 ? 17.429 1.476 -40.359 1.00 91.62 248 ILE A C 1
ATOM 1895 O O . ILE A 1 248 ? 16.907 0.845 -39.438 1.00 91.62 248 ILE A O 1
ATOM 1899 N N . GLU A 1 249 ? 17.046 1.313 -41.626 1.00 92.25 249 GLU A N 1
ATOM 1900 C CA . GLU A 1 249 ? 15.954 0.419 -42.027 1.00 92.25 249 GLU A CA 1
ATOM 1901 C C . GLU A 1 249 ? 16.211 -1.030 -41.606 1.00 92.25 249 GLU A C 1
ATOM 1903 O O . GLU A 1 249 ? 15.320 -1.688 -41.055 1.00 92.25 249 GLU A O 1
ATOM 1908 N N . ARG A 1 250 ? 17.446 -1.514 -41.789 1.00 93.06 250 ARG A N 1
ATOM 1909 C CA . ARG A 1 250 ? 17.861 -2.850 -41.344 1.00 93.06 250 ARG A CA 1
ATOM 1910 C C . ARG A 1 250 ? 17.692 -3.017 -39.834 1.00 93.06 250 ARG A C 1
ATOM 1912 O O . ARG A 1 250 ? 17.111 -4.009 -39.395 1.00 93.06 250 ARG A O 1
ATOM 1919 N N . VAL A 1 251 ? 18.156 -2.048 -39.047 1.00 91.19 251 VAL A N 1
ATOM 1920 C CA . VAL A 1 251 ? 18.072 -2.092 -37.579 1.00 91.19 251 VAL A CA 1
ATOM 1921 C C . VAL A 1 251 ? 16.628 -2.011 -37.091 1.00 91.19 251 VAL A C 1
ATOM 1923 O O . VAL A 1 251 ? 16.230 -2.780 -36.220 1.00 91.19 251 VAL A O 1
ATOM 1926 N N . ILE A 1 252 ? 15.800 -1.148 -37.681 1.00 89.94 252 ILE A N 1
ATOM 1927 C CA . ILE A 1 252 ? 14.373 -1.065 -37.339 1.00 89.94 252 ILE A CA 1
ATOM 1928 C C . ILE A 1 252 ? 13.663 -2.386 -37.650 1.00 89.94 252 ILE A C 1
ATOM 1930 O O . ILE A 1 252 ? 12.842 -2.844 -36.850 1.00 89.94 252 ILE A O 1
ATOM 1934 N N . LYS A 1 253 ? 13.967 -3.017 -38.791 1.00 90.62 253 LYS A N 1
ATOM 1935 C CA . LYS A 1 253 ? 13.409 -4.326 -39.154 1.00 90.62 253 LYS A CA 1
ATOM 1936 C C . LYS A 1 253 ? 13.800 -5.398 -38.137 1.00 90.62 253 LYS A C 1
ATOM 1938 O O . LYS A 1 253 ? 12.939 -6.161 -37.705 1.00 90.62 253 LYS A O 1
ATOM 1943 N N . GLU A 1 254 ? 15.061 -5.417 -37.716 1.00 89.56 254 GLU A N 1
ATOM 1944 C CA . GLU A 1 254 ? 15.559 -6.338 -36.694 1.00 89.56 254 GLU A CA 1
ATOM 1945 C C . GLU A 1 254 ? 14.871 -6.123 -35.339 1.00 89.56 254 GLU A C 1
ATOM 1947 O O . GLU A 1 254 ? 14.399 -7.081 -34.726 1.00 89.56 254 GLU A O 1
ATOM 1952 N N . ILE A 1 255 ? 14.728 -4.871 -34.897 1.00 89.88 255 ILE A N 1
ATOM 1953 C CA . ILE A 1 255 ? 14.036 -4.526 -33.648 1.00 89.88 255 ILE A CA 1
ATOM 1954 C C . ILE A 1 255 ? 12.579 -4.988 -33.687 1.00 89.88 255 ILE A C 1
ATOM 1956 O O . ILE A 1 255 ? 12.114 -5.633 -32.750 1.00 89.88 255 ILE A O 1
ATOM 1960 N N . ARG A 1 256 ? 11.864 -4.720 -34.786 1.00 86.81 256 ARG A N 1
ATOM 1961 C CA . ARG A 1 256 ? 10.462 -5.139 -34.953 1.00 86.81 256 ARG A CA 1
ATOM 1962 C C . ARG A 1 256 ? 10.287 -6.655 -34.944 1.00 86.81 256 ARG A C 1
ATOM 1964 O O . ARG A 1 256 ? 9.251 -7.129 -34.498 1.00 86.81 256 ARG A O 1
ATOM 1971 N N . ALA A 1 257 ? 11.268 -7.400 -35.448 1.00 85.75 257 ALA A N 1
ATOM 1972 C CA . ALA A 1 257 ? 11.216 -8.858 -35.477 1.00 85.75 257 ALA A CA 1
ATOM 1973 C C . ALA A 1 257 ? 11.507 -9.499 -34.112 1.00 85.75 257 ALA A C 1
ATOM 1975 O O . ALA A 1 257 ? 11.165 -10.658 -33.900 1.00 85.75 257 ALA A O 1
ATOM 1976 N N . SER A 1 258 ? 12.186 -8.786 -33.209 1.00 81.19 258 SER A N 1
ATOM 1977 C CA . SER A 1 258 ? 12.896 -9.429 -32.102 1.00 81.19 258 SER A CA 1
ATOM 1978 C C . SER A 1 258 ? 12.752 -8.754 -30.736 1.00 81.19 258 SER A C 1
ATOM 1980 O O . SER A 1 258 ? 13.292 -9.272 -29.758 1.00 81.19 258 SER A O 1
ATOM 1982 N N . CYS A 1 259 ? 12.038 -7.630 -30.656 1.00 79.88 259 CYS A N 1
ATOM 1983 C CA . CYS A 1 259 ? 11.621 -6.984 -29.414 1.00 79.88 259 CYS A CA 1
ATOM 1984 C C . CYS A 1 259 ? 10.097 -6.756 -29.399 1.00 79.88 259 CYS A C 1
ATOM 1986 O O . CYS A 1 259 ? 9.460 -6.789 -30.457 1.00 79.88 259 CYS A O 1
ATOM 1988 N N . PRO A 1 260 ? 9.492 -6.528 -28.214 1.00 68.38 260 PRO A N 1
ATOM 1989 C CA . PRO A 1 260 ? 8.066 -6.248 -28.099 1.00 68.38 260 PRO A CA 1
ATOM 1990 C C . PRO A 1 260 ? 7.672 -5.072 -29.004 1.00 68.38 260 PRO A C 1
ATOM 1992 O O . PRO A 1 260 ? 8.408 -4.074 -29.058 1.00 68.38 260 PRO A O 1
ATOM 1995 N N . PRO A 1 261 ? 6.539 -5.163 -29.726 1.00 59.00 261 PRO A N 1
ATOM 1996 C CA . PRO A 1 261 ? 6.123 -4.108 -30.634 1.00 59.00 261 PRO A CA 1
ATOM 1997 C C . PRO A 1 261 ? 5.929 -2.816 -29.844 1.00 59.00 261 PRO A C 1
ATOM 1999 O O . PRO A 1 261 ? 5.106 -2.755 -28.931 1.00 59.00 261 PRO A O 1
ATOM 2002 N N . SER A 1 262 ? 6.654 -1.759 -30.219 1.00 53.41 262 SER A N 1
ATOM 2003 C CA . SER A 1 262 ? 6.313 -0.420 -29.760 1.00 53.41 262 SER A CA 1
ATOM 2004 C C . SER A 1 262 ? 4.898 -0.123 -30.254 1.00 53.41 262 SER A C 1
ATOM 2006 O O . SER A 1 262 ? 4.659 0.005 -31.457 1.00 53.41 262 SER A O 1
ATOM 2008 N N . ARG A 1 263 ? 3.918 -0.079 -29.341 1.00 43.62 263 ARG A N 1
ATOM 2009 C CA . ARG A 1 263 ? 2.579 0.408 -29.692 1.00 43.62 263 ARG A CA 1
ATOM 2010 C C . ARG A 1 263 ? 2.752 1.787 -30.331 1.00 43.62 263 ARG A C 1
ATOM 2012 O O . ARG A 1 263 ? 3.401 2.649 -29.739 1.00 43.62 263 ARG A O 1
ATOM 2019 N N . ARG A 1 264 ? 2.228 1.955 -31.551 1.00 35.97 264 ARG A N 1
ATOM 2020 C CA . ARG A 1 264 ? 2.156 3.260 -32.220 1.00 35.97 264 ARG A CA 1
ATOM 2021 C C . ARG A 1 264 ? 1.448 4.229 -31.267 1.00 35.97 264 ARG A C 1
ATOM 2023 O O . ARG A 1 264 ? 0.400 3.866 -30.731 1.00 35.97 264 ARG A O 1
ATOM 2030 N N . CYS A 1 265 ? 2.075 5.377 -31.012 1.00 31.53 265 CYS A N 1
ATOM 2031 C CA . CYS A 1 265 ? 1.403 6.535 -30.427 1.00 31.53 265 CYS A CA 1
ATOM 2032 C C . CYS A 1 265 ? 0.321 7.037 -31.385 1.00 31.53 265 CYS A C 1
ATOM 2034 O O . CYS A 1 265 ? 0.532 6.895 -32.615 1.00 31.53 265 CYS A O 1
#

Sequence (265 aa):
MPRNRVLVHCSGSDRFLAMALSRRAVAQAIRVTFTCDNQDGRRDTSWIQLNTRITDLSLHKMLCLVKPTLFLELTAGTAPGALGHRIALGLPSGCTRISLSTLFQRASSLPLLCGPKVLLDRLADAVSGARLSSSDIRDLVIALGSINTLYPRHATSIIRWPSDGLFETEARTLDSRSIFSRDKTYLLVGLRGQIGQSLCEWMVSNGAGCVCLTSRHPNVHERWLESFRGTGATVKVLAMDVLDVSSIERVIKEIRASCPPSRRC

Foldseek 3Di:
DPAAFEEEEDALLCAVVVVLCVVVCVVVSHHYAYEYEPPHPRHDPRHHYDHLPDDLVVLLVVCVVRVHQEYEYFFPPPDVSGPSVSNVVSHDPNYHYDYVCVVDPPDDDDDPPDDPVNVVVVVVVVVVSDDDDPDDNPVQEDEPQCPVVDDRRGPRRHYDDDPDDDHDDDDDDPLLLPVAELQDEAEAEPPQDPRLLVVVVSNLVSHHAEYEYEEQDHDDDVVSLVVCPPSNHHYYYAYADPVDPVRVVVVVVVCCVPGRDHPDD